Protein AF-A0A6A5H6X3-F1 (afdb_monomer_lite)

InterPro domains:
  IPR032675 Leucine-rich repeat domain superfamily [G3DSA:3.80.10.10] (28-216)
  IPR051341 Zyg-11-related ubiquitin ligase adapter protein [PTHR12904] (1-85)
  IPR055142 Protein zer-1 homolog-like, C-terminal domain [PF22964] (1-86)
  IPR056845 Zer-1-like, leucine-rich repeats region [PF25013] (107-228)

Sequence (324 aa):
MACHVEGDQKVQVGSYGAIEMILDQINRKHTANICDDVMEVGWSFLWNITDETPVNCELFLNANGLDLFQKCYEAFKSERELVRNINNSTCAQLDEEEQNTHVILSKILSPLQKLEVLDLSYWSKTDDMRCLQPLSNTLTCLILYDVPDLYHAISNICHMTEIRILDKSQSNRDTGMYPHPVTTLNKMVVSLPHMTHLDISSTNLATQPSSQDNPARYRESVRTDICEIWEGHNFADFVDPEIQQKLLKEEELLEEAGEYESDLDSDDEETKEKMSQALQIRKKEKLLTLEHTVNKRIARLEHGLGEMGVDIDTKKMKNLQGQP

Structure (mmCIF, N/CA/C/O backbone):
data_AF-A0A6A5H6X3-F1
#
_entry.id   AF-A0A6A5H6X3-F1
#
loop_
_atom_site.group_PDB
_atom_site.id
_atom_site.type_symbol
_atom_site.label_atom_id
_atom_site.label_alt_id
_atom_site.label_comp_id
_atom_site.label_asym_id
_atom_site.label_entity_id
_atom_site.label_seq_id
_atom_site.pdbx_PDB_ins_code
_atom_site.Cartn_x
_atom_site.Cartn_y
_atom_site.Cartn_z
_atom_site.occupancy
_atom_site.B_iso_or_equiv
_atom_site.auth_seq_id
_atom_site.auth_comp_id
_atom_site.auth_asym_id
_atom_site.auth_atom_id
_atom_site.pdbx_PDB_model_num
ATOM 1 N N . MET A 1 1 ? -12.582 11.956 36.182 1.00 29.70 1 MET A N 1
ATOM 2 C CA . MET A 1 1 ? -12.186 11.109 37.331 1.00 29.70 1 MET A CA 1
ATOM 3 C C . MET A 1 1 ? -12.050 9.690 36.788 1.00 29.70 1 MET A C 1
ATOM 5 O O . MET A 1 1 ? -13.061 9.031 36.610 1.00 29.70 1 MET A O 1
ATOM 9 N N . ALA A 1 2 ? -10.853 9.278 36.358 1.00 31.11 2 ALA A N 1
ATOM 10 C CA . ALA A 1 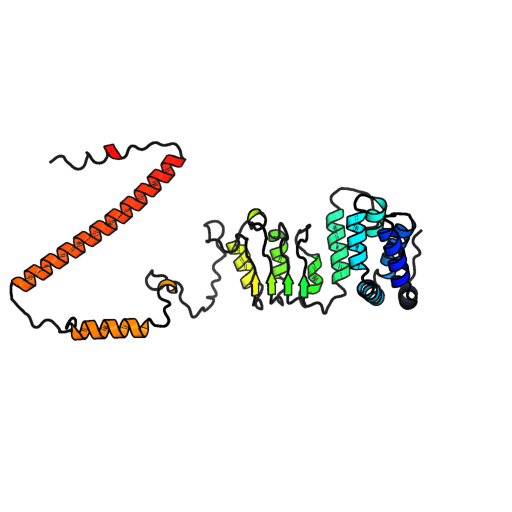2 ? -10.657 7.978 35.709 1.00 31.11 2 ALA A CA 1
ATOM 11 C C . ALA A 1 2 ? -10.497 6.891 36.781 1.00 31.11 2 ALA A C 1
ATOM 13 O O . ALA A 1 2 ? -9.549 6.930 37.565 1.00 31.11 2 ALA A O 1
ATOM 14 N N . CYS A 1 3 ? -11.449 5.960 36.849 1.00 39.81 3 CYS A N 1
ATOM 15 C CA . CYS A 1 3 ? -11.392 4.814 37.753 1.00 39.81 3 CYS A CA 1
ATOM 16 C C . CYS A 1 3 ? -10.262 3.885 37.287 1.00 39.81 3 CYS A C 1
ATOM 18 O O . CYS A 1 3 ? -10.379 3.252 36.243 1.00 39.81 3 CYS A O 1
ATOM 20 N N . HIS A 1 4 ? -9.152 3.831 38.021 1.00 38.25 4 HIS A N 1
ATOM 21 C CA . HIS A 1 4 ? -8.124 2.813 37.811 1.00 38.25 4 HIS A CA 1
ATOM 22 C C . HIS A 1 4 ? -8.688 1.472 38.286 1.00 38.25 4 HIS A C 1
ATOM 24 O O . HIS A 1 4 ? -9.016 1.325 39.462 1.00 38.25 4 HIS A O 1
ATOM 30 N N . VAL A 1 5 ? -8.845 0.523 37.369 1.00 48.66 5 VAL A N 1
ATOM 31 C CA . VAL A 1 5 ? -9.315 -0.833 37.662 1.00 48.66 5 VAL A CA 1
ATOM 32 C C . VAL A 1 5 ? -8.179 -1.776 37.259 1.00 48.66 5 VAL A C 1
ATOM 34 O O . VAL A 1 5 ? -7.764 -1.755 36.105 1.00 48.66 5 VAL A O 1
ATOM 37 N N . GLU A 1 6 ? -7.606 -2.527 38.204 1.00 52.81 6 GLU A N 1
ATOM 38 C CA . GLU A 1 6 ? -6.474 -3.439 37.949 1.00 52.81 6 GLU A CA 1
ATOM 39 C C . GLU A 1 6 ? -6.913 -4.726 37.212 1.00 52.81 6 GLU A C 1
ATOM 41 O O . GLU A 1 6 ? -8.084 -5.113 37.243 1.00 52.81 6 GLU A O 1
ATOM 46 N N . GLY A 1 7 ? -5.962 -5.378 36.528 1.00 56.22 7 GLY A N 1
ATOM 47 C CA . GLY A 1 7 ? -6.155 -6.324 35.411 1.00 56.22 7 GLY A CA 1
ATOM 48 C C . GLY A 1 7 ? -7.299 -7.346 35.510 1.00 56.22 7 GLY A C 1
ATOM 49 O O . GLY A 1 7 ? -8.124 -7.412 34.599 1.00 56.22 7 GLY A O 1
ATOM 50 N N . ASP A 1 8 ? -7.418 -8.103 36.604 1.00 57.91 8 ASP A N 1
ATOM 51 C CA . ASP A 1 8 ? -8.450 -9.154 36.729 1.00 57.91 8 ASP A CA 1
ATOM 52 C C . ASP A 1 8 ? -9.881 -8.588 36.754 1.00 57.91 8 ASP A C 1
ATOM 54 O O . ASP A 1 8 ? -10.833 -9.216 36.278 1.00 57.91 8 ASP A O 1
ATOM 58 N N . GLN A 1 9 ? -10.044 -7.366 37.265 1.00 59.00 9 GLN A N 1
ATOM 59 C CA . GLN A 1 9 ? -11.334 -6.686 37.311 1.00 59.00 9 GLN A CA 1
ATOM 60 C C . GLN A 1 9 ? -11.730 -6.131 35.934 1.00 59.00 9 GLN A C 1
ATOM 62 O O . GLN A 1 9 ? -12.917 -6.135 35.608 1.00 59.00 9 GLN A O 1
ATOM 67 N N . LYS A 1 10 ? -10.771 -5.726 35.082 1.00 63.34 10 LYS A N 1
ATOM 68 C CA . LYS A 1 10 ? -11.057 -5.282 33.701 1.00 63.34 10 LYS A CA 1
ATOM 69 C C . LYS A 1 10 ? -11.647 -6.412 32.856 1.00 63.34 10 LYS A C 1
ATOM 71 O O . LYS A 1 10 ? -12.632 -6.198 32.148 1.00 63.34 10 LYS A O 1
ATOM 76 N N . VAL A 1 11 ? -11.087 -7.620 32.963 1.00 61.72 11 VAL A N 1
ATOM 77 C CA . VAL A 1 11 ? -11.577 -8.807 32.237 1.00 61.72 11 VAL A CA 1
ATOM 78 C C . VAL A 1 11 ? -12.983 -9.191 32.704 1.00 61.72 11 VAL A C 1
ATOM 80 O O . VAL A 1 11 ? -13.862 -9.450 31.883 1.00 61.72 11 VAL A O 1
ATOM 83 N N . GLN A 1 12 ? -13.233 -9.168 34.019 1.00 60.50 12 GLN A N 1
ATOM 84 C CA . GLN A 1 12 ? -14.568 -9.424 34.564 1.00 60.50 12 GLN A CA 1
ATOM 85 C C . GLN A 1 12 ? -15.597 -8.413 34.054 1.00 60.50 12 GLN A C 1
ATOM 87 O O . GLN A 1 12 ? -16.666 -8.816 33.604 1.00 60.50 12 GLN A O 1
ATOM 92 N N . VAL A 1 13 ? -15.275 -7.117 34.066 1.00 59.53 13 VAL A N 1
ATOM 93 C CA . VAL A 1 13 ? -16.172 -6.059 33.573 1.00 59.53 13 VAL A CA 1
ATOM 94 C C . VAL A 1 13 ? -16.529 -6.259 32.096 1.00 59.53 13 VAL A C 1
ATOM 96 O O . VAL A 1 13 ? -17.701 -6.131 31.743 1.00 59.53 13 VAL A O 1
ATOM 99 N N . GLY A 1 14 ? -15.569 -6.650 31.252 1.00 59.78 14 GLY A N 1
ATOM 100 C CA . GLY A 1 14 ? -15.836 -7.016 29.857 1.00 59.78 14 GLY A CA 1
ATOM 101 C C . GLY A 1 14 ? -16.778 -8.218 29.730 1.00 59.78 14 GLY A C 1
ATOM 102 O O . GLY A 1 14 ? -17.760 -8.157 28.997 1.00 59.78 14 GLY A O 1
ATOM 103 N N . SER A 1 15 ? -16.560 -9.270 30.529 1.00 61.81 15 SER A N 1
ATOM 104 C CA . SER A 1 15 ? -17.394 -10.485 30.516 1.00 61.81 15 SER A CA 1
ATOM 105 C C . SER A 1 15 ? -18.850 -10.274 30.963 1.00 61.81 15 SER A C 1
ATOM 107 O O . SER A 1 15 ? -19.711 -11.095 30.654 1.00 61.81 15 SER A O 1
ATOM 109 N N . TYR A 1 16 ? -19.147 -9.170 31.660 1.00 69.19 16 TYR A N 1
ATOM 110 C CA . TYR A 1 16 ? -20.509 -8.788 32.055 1.00 69.19 16 TYR A CA 1
ATOM 111 C C . TYR A 1 16 ? -21.276 -8.019 30.963 1.00 69.19 16 TYR A C 1
ATOM 113 O O . TYR A 1 16 ? -22.374 -7.529 31.228 1.00 69.19 16 TYR A O 1
ATOM 121 N N . GLY A 1 17 ? -20.729 -7.901 29.748 1.00 68.62 17 GLY A N 1
ATOM 122 C CA . GLY A 1 17 ? -21.388 -7.214 28.632 1.00 68.62 17 GLY A CA 1
ATOM 123 C C . GLY A 1 17 ? -21.323 -5.684 28.722 1.00 68.62 17 GLY A C 1
ATOM 124 O O . GLY A 1 17 ? -22.148 -4.974 28.142 1.00 68.62 17 GLY A O 1
ATOM 125 N N . ALA A 1 18 ? -20.390 -5.149 29.520 1.00 67.94 18 ALA A N 1
ATOM 126 C CA . ALA A 1 18 ? -20.270 -3.710 29.737 1.00 67.94 18 ALA A CA 1
ATOM 127 C C . ALA A 1 18 ? -19.779 -2.970 28.482 1.00 67.94 18 ALA A C 1
ATOM 129 O O . ALA A 1 18 ? -20.160 -1.821 28.272 1.00 67.94 18 ALA A O 1
ATOM 130 N N . ILE A 1 19 ? -18.964 -3.616 27.642 1.00 75.88 19 ILE A N 1
ATOM 131 C CA . ILE A 1 19 ? -18.424 -3.029 26.407 1.00 75.88 19 ILE A CA 1
ATOM 132 C C . ILE A 1 19 ? -19.565 -2.760 25.425 1.00 75.88 19 ILE A C 1
ATOM 134 O O . ILE A 1 19 ? -19.747 -1.633 24.969 1.00 75.88 19 ILE A O 1
ATOM 138 N N . GLU A 1 20 ? -20.384 -3.774 25.173 1.00 79.12 20 GLU A N 1
ATOM 139 C CA . GLU A 1 20 ? -21.534 -3.730 24.279 1.00 79.12 20 GLU A CA 1
ATOM 140 C C . GLU A 1 20 ? -22.573 -2.718 24.768 1.00 79.12 20 GLU A C 1
ATOM 142 O O . GLU A 1 20 ? -23.115 -1.947 23.978 1.00 79.12 20 GLU A O 1
ATOM 147 N N . MET A 1 21 ? -22.817 -2.666 26.082 1.00 69.38 21 MET A N 1
ATOM 148 C CA . MET A 1 21 ? -23.768 -1.722 26.670 1.00 69.38 21 MET A CA 1
ATOM 149 C C . MET A 1 21 ? -23.308 -0.265 26.526 1.00 69.38 21 MET A C 1
ATOM 151 O O . MET A 1 21 ? -24.127 0.608 26.236 1.00 69.38 21 MET A O 1
ATOM 155 N N . ILE A 1 22 ? -22.014 0.015 26.712 1.00 72.31 22 ILE A N 1
ATOM 156 C CA . ILE A 1 22 ? -21.466 1.370 26.553 1.00 72.31 22 ILE A CA 1
ATOM 157 C C . ILE A 1 22 ? -21.423 1.771 25.075 1.00 72.31 22 ILE A C 1
ATOM 159 O O . ILE A 1 22 ? -21.816 2.890 24.747 1.00 72.31 22 ILE A O 1
ATOM 163 N N . LEU A 1 23 ? -21.044 0.856 24.178 1.00 81.69 23 LEU A N 1
ATOM 164 C CA . LEU A 1 23 ? -21.116 1.078 22.733 1.00 81.69 23 LEU A CA 1
ATOM 165 C C . LEU A 1 23 ? -22.548 1.376 22.271 1.00 81.69 23 LEU A C 1
ATOM 167 O O . LEU A 1 23 ? -22.756 2.312 21.503 1.00 81.69 23 LEU A O 1
ATOM 171 N N . ASP A 1 24 ? -23.553 0.664 22.785 1.00 77.94 24 ASP A N 1
ATOM 172 C CA . ASP A 1 24 ? -24.957 0.937 22.463 1.00 77.94 24 ASP A CA 1
ATOM 173 C C . ASP A 1 24 ? -25.400 2.333 22.939 1.00 77.94 24 ASP A C 1
ATOM 175 O O . ASP A 1 24 ? -26.069 3.061 22.204 1.00 77.94 24 ASP A O 1
ATOM 179 N N . GLN A 1 25 ? -24.978 2.771 24.131 1.00 66.31 25 GLN A N 1
ATOM 180 C CA . GLN A 1 25 ? -25.264 4.133 24.603 1.00 66.31 25 GLN A CA 1
ATOM 181 C C . GLN A 1 25 ? -24.598 5.202 23.731 1.00 66.31 25 GLN A C 1
ATOM 183 O O . GLN A 1 25 ? -25.250 6.183 23.364 1.00 66.31 25 GLN A O 1
ATOM 188 N N . ILE A 1 26 ? -23.335 5.002 23.351 1.00 79.25 26 ILE A N 1
ATOM 189 C CA . ILE A 1 26 ? -22.617 5.904 22.443 1.00 79.25 26 ILE A CA 1
ATOM 190 C C . ILE A 1 26 ? -23.308 5.944 21.077 1.00 79.25 26 ILE A C 1
ATOM 192 O O . ILE A 1 26 ? -23.518 7.023 20.529 1.00 79.25 26 ILE A O 1
ATOM 196 N N . ASN A 1 27 ? -23.746 4.799 20.552 1.00 84.62 27 ASN A N 1
ATOM 197 C CA . ASN A 1 27 ? -24.441 4.725 19.271 1.00 84.62 27 ASN A CA 1
ATOM 198 C C . ASN A 1 27 ? -25.789 5.456 19.292 1.00 84.62 27 ASN A C 1
ATOM 200 O O . ASN A 1 27 ? -26.129 6.174 18.349 1.00 84.62 27 ASN A O 1
ATOM 204 N N . ARG A 1 28 ? -26.550 5.346 20.389 1.00 77.81 28 ARG A N 1
ATOM 205 C CA . ARG A 1 28 ? -27.792 6.117 20.575 1.00 77.81 28 ARG A CA 1
ATOM 206 C C . ARG A 1 28 ? -27.524 7.619 20.582 1.00 77.81 28 ARG A C 1
ATOM 208 O O . ARG A 1 28 ? -28.280 8.373 19.973 1.00 77.81 28 ARG A O 1
ATOM 215 N N . LYS A 1 29 ? -26.449 8.052 21.243 1.00 75.75 29 LYS A N 1
ATOM 216 C CA . LYS A 1 29 ? -26.036 9.461 21.312 1.00 75.75 29 LYS A CA 1
ATOM 217 C C . LYS A 1 29 ? -25.559 9.988 19.959 1.00 75.75 29 LYS A C 1
ATOM 219 O O . LYS A 1 29 ? -26.016 11.045 19.534 1.00 75.75 29 LYS A O 1
ATOM 224 N N . HIS A 1 30 ? -24.764 9.203 19.236 1.00 84.25 30 HIS A N 1
ATOM 225 C CA . HIS A 1 30 ? -24.357 9.491 17.862 1.00 84.25 30 HIS A CA 1
ATOM 226 C C . HIS A 1 30 ? -25.564 9.617 16.923 1.00 84.25 30 HIS A C 1
ATOM 228 O O . HIS A 1 30 ? -25.694 10.605 16.209 1.00 84.25 30 HIS A O 1
ATOM 234 N N . THR A 1 31 ? -26.510 8.675 16.986 1.00 86.06 31 THR A N 1
ATOM 235 C CA . THR A 1 31 ? -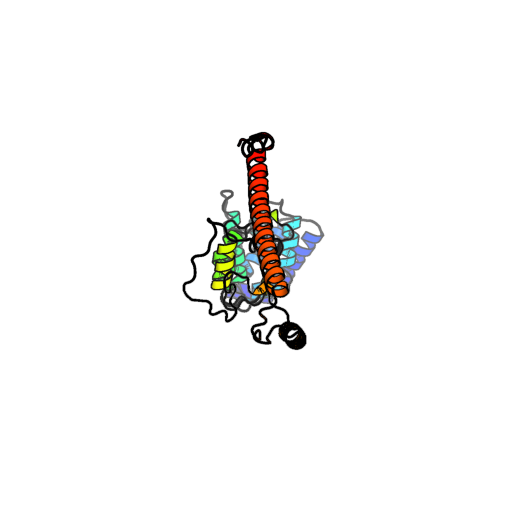27.741 8.707 16.171 1.00 86.06 31 THR A CA 1
ATOM 236 C C . THR A 1 31 ? -28.619 9.920 16.497 1.00 86.06 31 THR A C 1
ATOM 238 O O . THR A 1 31 ? -29.289 10.460 15.620 1.00 86.06 31 THR A O 1
ATOM 241 N N . ALA A 1 32 ? -28.605 10.377 17.752 1.00 82.62 32 ALA A N 1
ATOM 242 C CA . ALA A 1 32 ? -29.281 11.600 18.177 1.00 82.62 32 ALA A CA 1
ATOM 243 C C . ALA A 1 32 ? -28.498 12.885 17.840 1.00 82.62 32 ALA A C 1
ATOM 245 O O . ALA A 1 32 ? -29.000 13.977 18.103 1.00 82.62 32 ALA A O 1
ATOM 246 N N . ASN A 1 33 ? -27.295 12.765 17.268 1.00 80.88 33 ASN A N 1
ATOM 247 C CA . ASN A 1 33 ? -26.352 13.851 17.017 1.00 80.88 33 ASN A CA 1
ATOM 248 C C . ASN A 1 33 ? -26.023 14.672 18.283 1.00 80.88 33 ASN A C 1
ATOM 250 O O . ASN A 1 33 ? -25.941 15.899 18.239 1.00 80.88 33 ASN A O 1
ATOM 254 N N . ILE A 1 34 ? -25.895 13.986 19.425 1.00 73.38 34 ILE A N 1
ATOM 255 C CA . ILE A 1 34 ? -25.579 14.577 20.730 1.00 73.38 34 ILE A CA 1
ATOM 256 C C . ILE A 1 34 ? -24.171 14.146 21.134 1.00 73.38 34 ILE A C 1
ATOM 258 O O . ILE A 1 34 ? -23.921 12.955 21.327 1.00 73.38 34 ILE A O 1
ATOM 262 N N . CYS A 1 35 ? -23.293 15.129 21.321 1.00 73.94 35 CYS A N 1
ATOM 263 C CA . CYS A 1 35 ? -21.979 14.964 21.924 1.00 73.94 35 CYS A CA 1
ATOM 264 C C . CYS A 1 35 ? -22.013 15.628 23.308 1.00 73.94 35 CYS A C 1
ATOM 266 O O . CYS A 1 35 ? -22.088 16.847 23.427 1.00 73.94 35 CYS A O 1
ATOM 268 N N . ASP A 1 36 ? -22.107 14.812 24.357 1.00 66.75 36 ASP A N 1
ATOM 269 C CA . ASP A 1 36 ? -22.194 15.252 25.751 1.00 66.75 36 ASP A CA 1
ATOM 270 C C . ASP A 1 36 ? -21.230 14.446 26.636 1.00 66.75 36 ASP A C 1
ATOM 272 O O . ASP A 1 36 ? -20.615 13.474 26.186 1.00 66.75 36 ASP A O 1
ATOM 276 N N . ASP A 1 37 ? -21.126 14.821 27.914 1.00 56.19 37 ASP A N 1
ATOM 277 C CA . ASP A 1 37 ? -20.238 14.183 28.897 1.00 56.19 37 ASP A CA 1
ATOM 278 C C . ASP A 1 37 ? -20.394 12.650 28.950 1.00 56.19 37 ASP A C 1
ATOM 280 O O . ASP A 1 37 ? -19.462 11.934 29.308 1.00 56.19 37 ASP A O 1
ATOM 284 N N . VAL A 1 38 ? -21.566 12.112 28.587 1.00 60.25 38 VAL A N 1
ATOM 285 C CA . VAL A 1 38 ? -21.820 10.663 28.572 1.00 60.25 38 VAL A CA 1
ATOM 286 C C . VAL A 1 38 ? -21.017 9.978 27.471 1.00 60.25 38 VAL A C 1
ATOM 288 O O . VAL A 1 38 ? -20.500 8.882 27.688 1.00 60.25 38 VAL A O 1
ATOM 291 N N . MET A 1 39 ? -20.886 10.610 26.304 1.00 68.12 39 MET A N 1
ATOM 292 C CA . MET A 1 39 ? -20.083 10.078 25.205 1.00 68.12 39 MET A CA 1
ATOM 293 C C . MET A 1 39 ? -18.588 10.135 25.540 1.00 68.12 39 MET A C 1
ATOM 295 O O . MET A 1 39 ? -17.871 9.160 25.320 1.00 68.12 39 MET A O 1
ATOM 299 N N . GLU A 1 40 ? -18.135 11.232 26.148 1.00 63.62 40 GLU A N 1
ATOM 300 C CA . GLU A 1 40 ? -16.766 11.393 26.646 1.00 63.62 40 GLU A CA 1
ATOM 301 C C . GLU A 1 40 ? -16.401 10.335 27.700 1.00 63.62 40 GLU A C 1
ATOM 303 O O . GLU A 1 40 ? -15.389 9.637 27.577 1.00 63.62 40 GLU A O 1
ATOM 308 N N . VAL A 1 41 ? -17.250 10.173 28.720 1.00 58.06 41 VAL A N 1
ATOM 309 C CA . VAL A 1 41 ? -17.056 9.173 29.777 1.00 58.06 41 VAL A CA 1
ATOM 310 C C . VAL A 1 41 ? -17.126 7.759 29.203 1.00 58.06 41 VAL A C 1
ATOM 312 O O . VAL A 1 41 ? -16.349 6.900 29.617 1.00 58.06 41 VAL A O 1
ATOM 315 N N . GLY A 1 42 ? -18.004 7.518 28.227 1.00 67.31 42 GLY A N 1
ATOM 316 C CA . GLY A 1 42 ? -18.131 6.235 27.540 1.00 67.31 42 GLY A CA 1
ATOM 317 C C . GLY A 1 42 ? -16.861 5.843 26.788 1.00 67.31 42 GLY A C 1
ATOM 318 O O . GLY A 1 42 ? -16.348 4.744 26.993 1.00 67.31 42 GLY A O 1
ATOM 319 N N . TRP A 1 43 ? -16.301 6.747 25.981 1.00 78.31 43 TRP A N 1
ATOM 320 C CA . TRP A 1 43 ? -15.049 6.481 25.267 1.00 78.31 43 TRP A CA 1
ATOM 321 C C . TRP A 1 43 ? -13.855 6.336 26.209 1.00 78.31 43 TRP A C 1
ATOM 323 O O . TRP A 1 43 ? -13.054 5.420 26.038 1.00 78.31 43 TRP A O 1
ATOM 333 N N . SER A 1 44 ? -13.769 7.165 27.254 1.00 66.06 44 SER A N 1
ATOM 334 C CA . SER A 1 44 ? -12.716 7.040 28.269 1.00 66.06 44 SER A CA 1
ATOM 335 C C . SER A 1 44 ? -12.802 5.712 29.035 1.00 66.06 44 SER A C 1
ATOM 337 O O . SER A 1 44 ? -11.776 5.095 29.332 1.00 66.06 44 SER A O 1
ATOM 339 N N . PHE A 1 45 ? -14.018 5.240 29.323 1.00 67.31 45 PHE A N 1
ATOM 340 C CA . PHE A 1 45 ? -14.253 3.940 29.945 1.00 67.31 45 PHE A CA 1
ATOM 341 C C . PHE A 1 45 ? -13.840 2.794 29.022 1.00 67.31 45 PHE A C 1
ATOM 343 O O . PHE A 1 45 ? -13.085 1.925 29.455 1.00 67.31 45 PHE A O 1
ATOM 350 N N . LEU A 1 46 ? -14.279 2.820 27.757 1.00 75.81 46 LEU A N 1
ATOM 351 C CA . LEU A 1 46 ? -13.926 1.812 26.756 1.00 75.81 46 LEU A CA 1
ATOM 352 C C . LEU A 1 46 ? -12.414 1.731 26.556 1.00 75.81 46 LEU A C 1
ATOM 354 O O . LEU A 1 46 ? -11.867 0.631 26.559 1.00 75.81 46 LEU A O 1
ATOM 358 N N . TRP A 1 47 ? -11.731 2.873 26.466 1.00 76.31 47 TRP A N 1
ATOM 359 C CA . TRP A 1 47 ? -10.274 2.919 26.375 1.00 76.31 47 TRP A CA 1
ATOM 360 C C . TRP A 1 47 ? -9.619 2.258 27.589 1.00 76.31 47 TRP A C 1
ATOM 362 O O . TRP A 1 47 ? -8.798 1.368 27.433 1.00 76.31 47 TRP A O 1
ATOM 372 N N . ASN A 1 48 ? -10.041 2.602 28.807 1.00 70.44 48 ASN A N 1
ATOM 373 C CA . ASN A 1 48 ? -9.453 2.048 30.029 1.00 70.44 48 ASN A CA 1
ATOM 374 C C . ASN A 1 48 ? -9.616 0.522 30.128 1.00 70.44 48 ASN A C 1
ATOM 376 O O . ASN A 1 48 ? -8.671 -0.178 30.493 1.00 70.44 48 ASN A O 1
ATOM 380 N N . ILE A 1 49 ? -10.794 -0.009 29.786 1.00 72.00 49 ILE A N 1
ATOM 381 C CA . ILE A 1 49 ? -11.041 -1.455 29.868 1.00 72.00 49 ILE A CA 1
ATOM 382 C C . ILE A 1 49 ? -10.461 -2.240 28.688 1.00 72.00 49 ILE A C 1
ATOM 384 O O . ILE A 1 49 ? -10.297 -3.449 28.820 1.00 72.00 49 ILE A O 1
ATOM 388 N N . THR A 1 50 ? -10.161 -1.595 27.559 1.00 76.12 50 THR A N 1
ATOM 389 C CA . THR A 1 50 ? -9.485 -2.231 26.413 1.00 76.12 50 THR A CA 1
ATOM 390 C C . THR A 1 50 ? -7.962 -2.094 26.490 1.00 76.12 50 THR A C 1
ATOM 392 O O . THR A 1 50 ? -7.249 -2.976 26.017 1.00 76.12 50 THR A O 1
ATOM 395 N N . ASP A 1 51 ? -7.440 -1.065 27.163 1.00 75.19 51 ASP A N 1
ATOM 396 C CA . ASP A 1 51 ? -6.003 -0.875 27.365 1.00 75.19 51 ASP A CA 1
ATOM 397 C C . ASP A 1 51 ? -5.406 -2.060 28.144 1.00 75.19 51 ASP A C 1
ATOM 399 O O . ASP A 1 51 ? -5.873 -2.440 29.228 1.00 75.19 51 ASP A O 1
ATOM 403 N N . GLU A 1 52 ? -4.394 -2.675 27.530 1.00 71.75 52 GLU A N 1
ATOM 404 C CA . GLU A 1 52 ? -3.666 -3.853 28.021 1.00 71.75 52 GLU A CA 1
ATOM 405 C C . GLU A 1 52 ? -4.537 -5.104 28.273 1.00 71.75 52 GLU A C 1
ATOM 407 O O . GLU A 1 52 ? -4.109 -6.031 28.960 1.00 71.75 52 GLU A O 1
ATOM 412 N N . THR A 1 53 ? -5.747 -5.179 27.694 1.00 74.44 53 THR A N 1
ATOM 413 C CA . THR A 1 53 ? -6.685 -6.297 27.916 1.00 74.44 53 THR A CA 1
ATOM 414 C C . THR A 1 53 ? -7.169 -6.917 26.592 1.00 74.44 53 THR A C 1
ATOM 416 O O . THR A 1 53 ? -8.237 -6.552 26.095 1.00 74.44 53 THR A O 1
ATOM 419 N N . PRO A 1 54 ? -6.442 -7.903 26.015 1.00 75.38 54 PRO A N 1
ATOM 420 C CA . PRO A 1 54 ? -6.734 -8.451 24.681 1.00 75.38 54 PRO A CA 1
ATOM 421 C C . PRO A 1 54 ? -8.156 -9.004 24.502 1.00 75.38 54 PRO A C 1
ATOM 423 O O . PRO A 1 54 ? -8.767 -8.796 23.459 1.00 75.38 54 PRO A O 1
ATOM 426 N N . VAL A 1 55 ? -8.707 -9.654 25.533 1.00 75.81 55 VAL A N 1
ATOM 427 C CA . VAL A 1 55 ? -10.076 -10.207 25.516 1.00 75.81 55 VAL A CA 1
ATOM 428 C C . VAL A 1 55 ? -11.121 -9.098 25.350 1.00 75.81 55 VAL A C 1
ATOM 430 O O . VAL A 1 55 ? -12.089 -9.251 24.612 1.00 75.81 55 VAL A O 1
ATOM 433 N N . ASN A 1 56 ? -10.906 -7.950 25.992 1.00 79.62 56 ASN A N 1
ATOM 434 C CA . ASN A 1 56 ? -11.812 -6.810 25.890 1.00 79.62 56 ASN A CA 1
ATOM 435 C C . ASN A 1 56 ? -11.664 -6.093 24.544 1.00 79.62 56 ASN A C 1
ATOM 437 O O . ASN A 1 56 ? -12.660 -5.622 24.001 1.00 79.62 56 ASN A O 1
ATOM 441 N N . CYS A 1 57 ? -10.455 -6.049 23.975 1.00 80.81 57 CYS A N 1
ATOM 442 C CA . CYS A 1 57 ? -10.259 -5.573 22.604 1.00 80.81 57 CYS A CA 1
ATOM 443 C C . CYS A 1 57 ? -11.043 -6.428 21.601 1.00 80.81 57 CYS A C 1
ATOM 445 O O . CYS A 1 57 ? -11.697 -5.882 20.717 1.00 80.81 57 CYS A O 1
ATOM 447 N N . GLU A 1 58 ? -11.027 -7.755 21.754 1.00 78.31 58 GLU A N 1
ATOM 448 C CA . GLU A 1 58 ? -11.793 -8.662 20.893 1.00 78.31 58 GLU A CA 1
ATOM 449 C C . GLU A 1 58 ? -13.306 -8.426 21.021 1.00 78.31 58 GLU A C 1
ATOM 451 O O . GLU A 1 58 ? -13.992 -8.291 20.009 1.00 78.31 58 GLU A O 1
ATOM 456 N N . LEU A 1 59 ? -13.827 -8.285 22.246 1.00 80.81 59 LEU A N 1
ATOM 457 C CA . LEU A 1 59 ? -15.238 -7.946 22.481 1.00 80.81 59 LEU A CA 1
ATOM 458 C C . LEU A 1 59 ? -15.623 -6.595 21.860 1.00 80.81 59 LEU A C 1
ATOM 460 O O . LEU A 1 59 ? -16.666 -6.484 21.220 1.00 80.81 59 LEU A O 1
ATOM 464 N N . PHE A 1 60 ? -14.763 -5.583 21.987 1.00 85.88 60 PHE A N 1
ATOM 465 C CA . PHE A 1 60 ? -14.973 -4.267 21.381 1.00 85.88 60 PHE A CA 1
ATOM 466 C C . PHE A 1 60 ? -15.052 -4.338 19.852 1.00 85.88 60 PHE A C 1
ATOM 468 O O . PHE A 1 60 ? -15.939 -3.731 19.249 1.00 85.88 60 PHE A O 1
ATOM 475 N N . LEU A 1 61 ? -14.154 -5.097 19.220 1.00 81.12 61 LEU A N 1
ATOM 476 C CA . LEU A 1 61 ? -14.146 -5.276 17.768 1.00 81.12 61 LEU A CA 1
ATOM 477 C C . LEU A 1 61 ? -15.368 -6.072 17.293 1.00 81.12 61 LEU A C 1
ATOM 479 O O . LEU A 1 61 ? -16.039 -5.644 16.355 1.00 81.12 61 LEU A O 1
ATOM 483 N N . ASN A 1 62 ? -15.711 -7.164 17.982 1.00 82.25 62 ASN A N 1
ATOM 484 C CA . ASN A 1 62 ? -16.893 -7.978 17.679 1.00 82.25 62 ASN A CA 1
ATOM 485 C C . ASN A 1 62 ? -18.206 -7.193 17.828 1.00 82.25 62 ASN A C 1
ATOM 487 O O . ASN A 1 62 ? -19.186 -7.479 17.143 1.00 82.25 62 ASN A O 1
ATOM 491 N N . ALA A 1 63 ? -18.223 -6.185 18.700 1.00 82.81 63 ALA A N 1
ATOM 492 C CA . ALA A 1 63 ? -19.353 -5.288 18.905 1.00 82.81 63 ALA A CA 1
ATOM 493 C C . ALA A 1 63 ? -19.390 -4.097 17.925 1.00 82.81 63 ALA A C 1
ATOM 495 O O . ALA A 1 63 ? -20.137 -3.145 18.152 1.00 82.81 63 ALA A O 1
ATOM 496 N N . ASN A 1 64 ? -18.600 -4.124 16.844 1.00 83.75 64 ASN A N 1
ATOM 497 C CA . ASN A 1 64 ? -18.460 -3.035 15.869 1.00 83.75 64 ASN A CA 1
ATOM 498 C C . ASN A 1 64 ? -18.010 -1.703 16.494 1.00 83.75 64 ASN A C 1
ATOM 500 O O . ASN A 1 64 ? -18.325 -0.624 15.984 1.00 83.75 64 ASN A O 1
ATOM 504 N N . GLY A 1 65 ? -17.254 -1.758 17.593 1.00 84.12 65 GLY A N 1
ATOM 505 C CA . GLY A 1 65 ? -16.806 -0.565 18.304 1.00 84.12 65 GLY A CA 1
ATOM 506 C C . GLY A 1 65 ? -15.947 0.361 17.444 1.00 84.12 65 GLY A C 1
ATOM 507 O O . GLY A 1 65 ? -16.046 1.578 17.577 1.00 84.12 65 GLY A O 1
ATOM 508 N N . LEU A 1 66 ? -15.164 -0.200 16.515 1.00 79.44 66 LEU A N 1
ATOM 509 C CA . LEU A 1 66 ? -14.306 0.567 15.607 1.00 79.44 66 LEU A CA 1
ATOM 510 C C . LEU A 1 66 ? -15.099 1.314 14.519 1.00 79.44 66 LEU A C 1
ATOM 512 O O . LEU A 1 66 ? -14.801 2.467 14.223 1.00 79.44 66 LEU A O 1
ATOM 516 N N . ASP A 1 67 ? -16.143 0.693 13.967 1.00 78.62 67 ASP A N 1
ATOM 517 C CA . ASP A 1 67 ? -17.042 1.333 12.994 1.00 78.62 67 ASP A CA 1
ATOM 518 C C . ASP A 1 67 ? -17.840 2.470 13.653 1.00 78.62 67 ASP A C 1
ATOM 520 O O . ASP A 1 67 ? -17.938 3.575 13.116 1.00 78.62 67 ASP A O 1
ATOM 524 N N . LEU A 1 68 ? -18.340 2.242 14.873 1.00 82.06 68 LEU A N 1
ATOM 525 C CA . LEU A 1 68 ? -18.996 3.292 15.649 1.00 82.06 68 LEU A CA 1
ATOM 526 C C . LEU A 1 68 ? -18.032 4.432 15.999 1.00 82.06 68 LEU A C 1
ATOM 528 O O . LEU A 1 68 ? -18.407 5.602 15.942 1.00 82.06 68 LEU A O 1
ATOM 532 N N . PHE A 1 69 ? -16.792 4.096 16.347 1.00 81.44 69 PHE A N 1
ATOM 533 C CA . PHE A 1 69 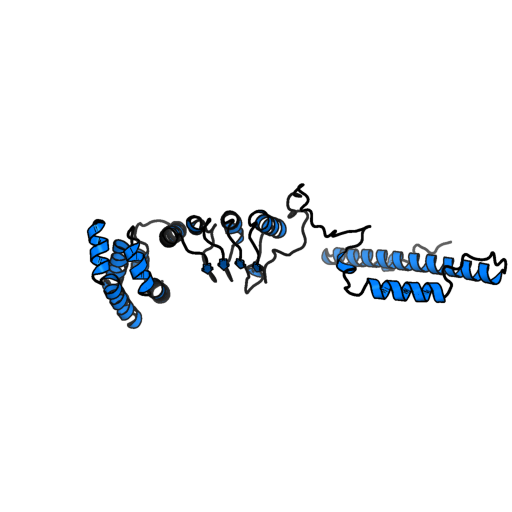? -15.748 5.072 16.622 1.00 81.44 69 PHE A CA 1
ATOM 534 C C . PHE A 1 69 ? -15.491 5.978 15.417 1.00 81.44 69 PHE A C 1
ATOM 536 O O . PHE A 1 69 ? -15.507 7.200 15.564 1.00 81.44 69 PHE A O 1
ATOM 543 N N . GLN A 1 70 ? -15.322 5.396 14.226 1.00 72.69 70 GLN A N 1
ATOM 544 C CA . GLN A 1 70 ? -15.110 6.156 12.996 1.00 72.69 70 GLN A CA 1
ATOM 545 C C . GLN A 1 70 ? -16.286 7.098 12.707 1.00 72.69 70 GLN A C 1
ATOM 547 O O . GLN A 1 70 ? -16.076 8.284 12.457 1.00 72.69 70 GLN A O 1
ATOM 552 N N . LYS A 1 71 ? -17.525 6.605 12.828 1.00 78.88 71 LYS A N 1
ATOM 553 C CA . LYS A 1 71 ? -18.740 7.415 12.644 1.00 78.88 71 LYS A CA 1
ATOM 554 C C . LYS A 1 71 ? -18.796 8.600 13.610 1.00 78.88 71 LYS A C 1
ATOM 556 O O . LYS A 1 71 ? -19.006 9.735 13.185 1.00 78.88 71 LYS A O 1
ATOM 561 N N . CYS A 1 72 ? -18.532 8.360 14.895 1.00 79.69 72 CYS A N 1
ATOM 562 C CA . CYS A 1 72 ? -18.462 9.415 15.906 1.00 79.69 72 CYS A CA 1
ATOM 563 C C . CYS A 1 72 ? -17.348 10.428 15.615 1.00 79.69 72 CYS A C 1
ATOM 565 O O . CYS A 1 72 ? -17.556 11.630 15.774 1.00 79.69 72 CYS A O 1
ATOM 567 N N . TYR A 1 73 ? -16.180 9.964 15.172 1.00 71.06 73 TYR A N 1
ATOM 568 C CA . TYR A 1 73 ? -15.060 10.834 14.833 1.00 71.06 73 TYR A CA 1
ATOM 569 C C . TYR A 1 73 ? -15.392 11.745 13.644 1.00 71.06 73 TYR A C 1
ATOM 571 O O . TYR A 1 73 ? -15.176 12.951 13.714 1.00 71.06 73 TYR A O 1
ATOM 579 N N . GLU A 1 74 ? -15.980 11.207 12.576 1.00 72.06 74 GLU A N 1
ATOM 580 C CA . GLU A 1 74 ? -16.382 11.990 11.402 1.00 72.06 74 GLU A CA 1
ATOM 581 C C . GLU A 1 74 ? -17.471 13.021 11.732 1.00 72.06 74 GLU A C 1
ATOM 583 O O . GLU A 1 74 ? -17.384 14.169 11.280 1.00 72.06 74 GLU A O 1
ATOM 588 N N . ALA A 1 75 ? -18.456 12.632 12.548 1.00 73.62 75 ALA A N 1
ATOM 589 C CA . ALA A 1 75 ? -19.572 13.484 12.950 1.00 73.62 75 ALA A CA 1
ATOM 590 C C . ALA A 1 75 ? -19.154 14.619 13.902 1.00 73.62 75 ALA A C 1
ATOM 592 O O . ALA A 1 75 ? -19.654 15.738 13.779 1.00 73.62 75 ALA A O 1
ATOM 593 N N . PHE A 1 76 ? -18.217 14.360 14.823 1.00 74.00 76 PHE A N 1
ATOM 594 C CA . PHE A 1 76 ? -17.888 15.272 15.927 1.00 74.00 76 PHE A CA 1
ATOM 595 C C . PHE A 1 76 ? -16.427 15.745 15.950 1.00 74.00 76 PHE A C 1
ATOM 597 O O . PHE A 1 76 ? -15.976 16.289 16.955 1.00 74.00 76 PHE A O 1
ATOM 604 N N . LYS A 1 77 ? -15.678 15.627 14.843 1.00 66.25 77 LYS A N 1
ATOM 605 C CA . LYS A 1 77 ? -14.270 16.080 14.731 1.00 66.25 77 LYS A CA 1
ATOM 606 C C . LYS A 1 77 ? -14.001 17.533 15.150 1.00 66.25 77 LYS A C 1
ATOM 608 O O . LYS A 1 77 ? -12.858 17.891 15.418 1.00 66.25 77 LYS A O 1
ATOM 613 N N . SER A 1 78 ? -15.022 18.393 15.176 1.00 56.94 78 SER A N 1
ATOM 614 C CA . SER A 1 78 ? -14.916 19.785 15.634 1.00 56.94 78 SER A CA 1
ATOM 615 C C . SER A 1 78 ? -14.994 19.953 17.156 1.00 56.94 78 SER A C 1
ATOM 617 O O . SER A 1 78 ? -14.651 21.023 17.663 1.00 56.94 78 SER A O 1
ATOM 619 N N . GLU A 1 79 ? -15.435 18.933 17.896 1.00 60.09 79 GLU A N 1
ATOM 620 C CA . GLU A 1 79 ? -15.536 18.973 19.352 1.00 60.09 79 GLU A CA 1
ATOM 621 C C . GLU A 1 79 ? -14.234 18.520 20.010 1.00 60.09 79 GLU A C 1
ATOM 623 O O . GLU A 1 79 ? -13.919 17.334 20.133 1.00 60.09 79 GLU A O 1
ATOM 628 N N . ARG A 1 80 ? -13.460 19.520 20.446 1.00 52.16 80 ARG A N 1
ATOM 629 C CA . ARG A 1 80 ? -12.121 19.338 21.016 1.00 52.16 80 ARG A CA 1
ATOM 630 C C . ARG A 1 80 ? -12.091 18.381 22.204 1.00 52.16 80 ARG A C 1
ATOM 632 O O . ARG A 1 80 ? -11.083 17.709 22.366 1.00 52.16 80 ARG A O 1
ATOM 639 N N 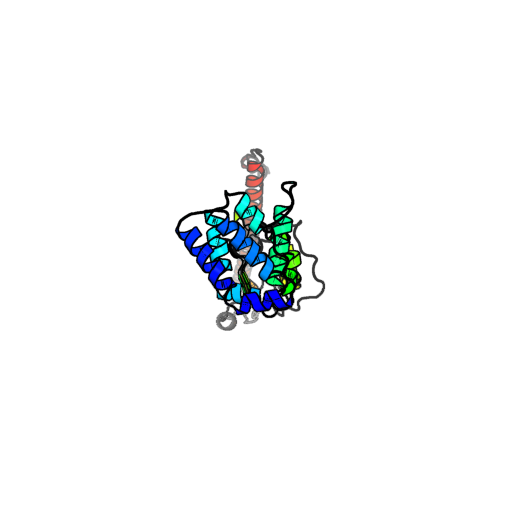. GLU A 1 81 ? -13.137 18.308 23.024 1.00 51.44 81 GLU A N 1
ATOM 640 C CA . GLU A 1 81 ? -13.141 17.463 24.227 1.00 51.44 81 GLU A CA 1
ATOM 641 C C . GLU A 1 81 ? -13.386 15.983 23.913 1.00 51.44 81 GLU A C 1
ATOM 643 O O . GLU A 1 81 ? -12.681 15.138 24.458 1.00 51.44 81 GLU A O 1
ATOM 648 N N . LEU A 1 82 ? -14.253 15.646 22.952 1.00 53.28 82 LEU A N 1
ATOM 649 C CA . LEU A 1 82 ? -14.431 14.262 22.502 1.00 53.28 82 LEU A CA 1
ATOM 650 C C . LEU A 1 82 ? -13.142 13.721 21.872 1.00 53.28 82 LEU A C 1
ATOM 652 O O . LEU A 1 82 ? -12.666 12.653 22.249 1.00 53.28 82 LEU A O 1
ATOM 656 N N . VAL A 1 83 ? -12.530 14.503 20.976 1.00 53.34 83 VAL A N 1
ATOM 657 C CA . VAL A 1 83 ? -11.237 14.177 20.353 1.00 53.34 83 VAL A CA 1
ATOM 658 C C . VAL A 1 83 ? -10.141 14.058 21.414 1.00 53.34 83 VAL A C 1
ATOM 660 O O . VAL A 1 83 ? -9.323 13.144 21.356 1.00 53.34 83 VAL A O 1
ATOM 663 N N . ARG A 1 84 ? -10.135 14.937 22.423 1.00 51.66 84 ARG A N 1
ATOM 664 C CA . ARG A 1 84 ? -9.175 14.881 23.531 1.00 51.66 84 ARG A CA 1
ATOM 665 C C . ARG A 1 84 ? -9.353 13.624 24.374 1.00 51.66 84 ARG A C 1
ATOM 667 O O . ARG A 1 84 ? -8.353 13.020 24.716 1.00 51.66 84 ARG A O 1
ATOM 674 N N . ASN A 1 85 ? -10.577 13.190 24.664 1.00 51.69 85 ASN A N 1
ATOM 675 C CA . ASN A 1 85 ? -10.825 12.011 25.500 1.00 51.69 85 ASN A CA 1
ATOM 676 C C . ASN A 1 85 ? -10.685 10.679 24.769 1.00 51.69 85 ASN A C 1
ATOM 678 O O . ASN A 1 85 ? -10.270 9.697 25.379 1.00 51.69 85 ASN A O 1
ATOM 682 N N . ILE A 1 86 ? -10.938 10.679 23.463 1.00 52.31 86 ILE A N 1
ATOM 683 C CA . ILE A 1 86 ? -10.567 9.602 22.545 1.00 52.31 86 ILE A CA 1
ATOM 684 C C . ILE A 1 86 ? -9.032 9.432 22.471 1.00 52.31 86 ILE A C 1
ATOM 686 O O . ILE A 1 86 ? -8.553 8.312 22.321 1.00 52.31 86 ILE A O 1
ATOM 690 N N . ASN A 1 87 ? -8.264 10.518 22.643 1.00 51.38 87 ASN A N 1
ATOM 691 C CA . ASN A 1 87 ? -6.802 10.547 22.480 1.00 51.38 87 ASN A CA 1
ATOM 692 C C . ASN A 1 87 ? -5.985 10.777 23.785 1.00 51.38 87 ASN A C 1
ATOM 694 O O . ASN A 1 87 ? -4.771 10.927 23.710 1.00 51.38 87 ASN A O 1
ATOM 698 N N . ASN A 1 88 ? -6.623 10.875 24.960 1.00 51.53 88 ASN A N 1
ATOM 699 C CA . ASN A 1 88 ? -6.133 11.538 26.200 1.00 51.53 88 ASN A CA 1
ATOM 700 C C . ASN A 1 88 ? -4.682 11.173 26.615 1.00 51.53 88 ASN A C 1
ATOM 702 O O . ASN A 1 88 ? -4.359 9.996 26.675 1.00 51.53 88 ASN A O 1
ATOM 706 N N . SER A 1 89 ? -3.768 12.043 27.078 1.00 47.25 89 SER A N 1
ATOM 707 C CA . SER A 1 89 ? -3.783 13.431 27.571 1.00 47.25 89 SER A CA 1
ATOM 708 C C . SER A 1 89 ? -2.354 14.017 27.515 1.00 47.25 89 SER A C 1
ATOM 710 O O . SER A 1 89 ? -1.487 13.452 28.163 1.00 47.25 89 SER A O 1
ATOM 712 N N . THR A 1 90 ? -2.125 15.171 26.876 1.00 35.09 90 THR A N 1
ATOM 713 C CA . THR A 1 90 ? -1.494 16.387 27.447 1.00 35.09 90 THR A CA 1
ATOM 714 C C . THR A 1 90 ? -1.450 17.503 26.404 1.00 35.09 90 THR A C 1
ATOM 716 O O . THR A 1 90 ? -1.462 17.285 25.204 1.00 35.09 90 THR A O 1
ATOM 719 N N . CYS A 1 91 ? -1.482 18.729 26.907 1.00 40.09 91 CYS A N 1
ATOM 720 C CA . CYS A 1 91 ? -1.355 19.973 26.174 1.00 40.09 91 CYS A CA 1
ATOM 721 C C . CYS A 1 91 ? 0.109 20.211 25.771 1.00 40.09 91 CYS A C 1
ATOM 723 O O . CYS A 1 91 ? 0.903 20.470 26.669 1.00 40.09 91 CYS A O 1
ATOM 725 N N . ALA A 1 92 ? 0.432 20.220 24.473 1.00 35.47 92 ALA A N 1
ATOM 726 C CA . ALA A 1 92 ? 1.283 21.218 23.808 1.00 35.47 92 ALA A CA 1
ATOM 727 C C . ALA A 1 92 ? 1.621 20.791 22.367 1.00 35.47 92 ALA A C 1
ATOM 729 O O . ALA A 1 92 ? 2.107 19.698 22.141 1.00 35.47 92 ALA A O 1
ATOM 730 N N . GLN A 1 93 ? 1.480 21.739 21.437 1.00 36.50 93 GLN A N 1
ATOM 731 C CA . GLN A 1 93 ? 2.158 21.776 20.134 1.00 36.50 93 GLN A CA 1
ATOM 732 C C . GLN A 1 93 ? 1.637 20.818 19.047 1.00 36.50 93 GLN A C 1
ATOM 734 O O . GLN A 1 93 ? 1.361 19.644 19.248 1.00 36.50 93 GLN A O 1
ATOM 739 N N . LEU A 1 94 ? 1.500 21.389 17.850 1.00 38.50 94 LEU A N 1
ATOM 740 C CA . LEU A 1 94 ? 0.926 20.819 16.626 1.00 38.50 94 LEU A CA 1
ATOM 741 C C . LEU A 1 94 ? 1.757 19.667 16.013 1.00 38.50 94 LEU A C 1
ATOM 743 O O . LEU A 1 94 ? 1.504 19.291 14.876 1.00 38.50 94 LEU A O 1
ATOM 747 N N . ASP A 1 95 ? 2.684 19.088 16.781 1.00 40.97 95 ASP A N 1
ATOM 748 C CA . ASP A 1 95 ? 3.584 18.000 16.377 1.00 40.97 95 ASP A CA 1
ATOM 749 C C . ASP A 1 95 ? 3.269 16.667 17.112 1.00 40.97 95 ASP A C 1
ATOM 751 O O . ASP A 1 95 ? 3.778 15.615 16.734 1.00 40.97 95 ASP A O 1
ATOM 755 N N . GLU A 1 96 ? 2.402 16.658 18.142 1.00 46.22 96 GLU A N 1
ATOM 756 C CA . GLU A 1 96 ? 2.071 15.438 18.918 1.00 46.22 96 GLU A CA 1
ATOM 757 C C . GLU A 1 96 ? 0.921 14.586 18.333 1.00 46.22 96 GLU A C 1
ATOM 759 O O . GLU A 1 96 ? 0.791 13.405 18.665 1.00 46.22 96 GLU A O 1
ATOM 764 N N . GLU A 1 97 ? 0.077 15.129 17.446 1.00 47.69 97 GLU A N 1
ATOM 765 C CA . GLU A 1 97 ? -1.066 14.384 16.877 1.00 47.69 97 GLU A CA 1
ATOM 766 C C . GLU A 1 97 ? -0.635 13.190 16.003 1.00 47.69 97 GLU A C 1
ATOM 768 O O . GLU A 1 97 ? -1.311 12.155 15.955 1.00 47.69 97 GLU A O 1
ATOM 773 N N . GLU A 1 98 ? 0.493 13.331 15.307 1.00 48.16 98 GLU A N 1
ATOM 774 C CA . GLU A 1 98 ? 1.036 12.324 14.393 1.00 48.16 98 GLU A CA 1
ATOM 775 C C . GLU A 1 98 ? 1.651 11.155 15.174 1.00 48.16 98 GLU A C 1
ATOM 777 O O . GLU A 1 98 ? 1.291 9.993 14.959 1.00 48.16 98 GLU A O 1
ATOM 782 N N . GLN A 1 99 ? 2.449 11.470 16.201 1.00 48.03 99 GLN A N 1
ATOM 783 C CA . GLN A 1 99 ? 3.012 10.490 17.129 1.00 48.03 99 GLN A CA 1
ATOM 784 C C . GLN A 1 99 ? 1.908 9.680 17.833 1.00 48.03 99 GLN A C 1
ATOM 786 O O . GLN A 1 99 ? 2.018 8.458 17.959 1.00 48.03 99 GLN A O 1
ATOM 791 N N . ASN A 1 100 ? 0.812 10.331 18.233 1.00 52.72 100 ASN A N 1
ATOM 792 C CA . ASN A 1 100 ? -0.296 9.669 18.923 1.00 52.72 100 ASN A CA 1
ATOM 793 C C . ASN A 1 100 ? -1.058 8.687 18.023 1.00 52.72 100 ASN A C 1
ATOM 795 O O . ASN A 1 100 ? -1.378 7.583 18.464 1.00 52.72 100 ASN A O 1
ATOM 799 N N . THR A 1 101 ? -1.286 9.026 16.751 1.00 55.47 101 THR A N 1
ATOM 800 C CA . THR A 1 101 ? -1.990 8.130 15.815 1.00 55.47 101 THR A CA 1
ATOM 801 C C . THR A 1 101 ? -1.186 6.848 15.566 1.00 55.47 101 THR A C 1
ATOM 803 O O . THR A 1 101 ? -1.731 5.743 15.634 1.00 55.47 101 THR A O 1
ATOM 806 N N . HIS A 1 102 ? 0.131 6.966 15.358 1.00 58.84 102 HIS A N 1
ATOM 807 C CA . HIS A 1 102 ? 1.010 5.807 15.177 1.00 58.84 102 HIS A CA 1
ATOM 808 C C . HIS A 1 102 ? 1.088 4.917 16.420 1.00 58.84 102 HIS A C 1
ATOM 810 O O . HIS A 1 102 ? 1.078 3.690 16.294 1.00 58.84 102 HIS A O 1
ATOM 816 N N . VAL A 1 103 ? 1.132 5.514 17.616 1.00 61.03 103 VAL A N 1
ATOM 817 C CA . VAL A 1 103 ? 1.157 4.771 18.885 1.00 61.03 103 VAL A CA 1
ATOM 818 C C . VAL A 1 103 ? -0.153 4.011 19.099 1.00 61.03 103 VAL A C 1
ATOM 820 O O . VAL A 1 103 ? -0.119 2.834 19.460 1.00 61.03 103 VAL A O 1
ATOM 823 N N . ILE A 1 104 ? -1.300 4.640 18.828 1.00 59.44 104 ILE A N 1
ATOM 824 C CA . ILE A 1 104 ? -2.618 4.002 18.949 1.00 59.44 104 ILE A CA 1
ATOM 825 C C . ILE A 1 104 ? -2.736 2.825 17.978 1.00 59.44 104 ILE A C 1
ATOM 827 O O . ILE A 1 104 ? -3.058 1.715 18.398 1.00 59.44 104 ILE A O 1
ATOM 831 N N . LEU A 1 105 ? -2.411 3.026 16.698 1.00 62.22 105 LEU A N 1
ATOM 832 C CA . LEU A 1 105 ? -2.462 1.948 15.709 1.00 62.22 105 LEU A CA 1
ATOM 833 C C . LEU A 1 105 ? -1.502 0.815 16.047 1.00 62.22 105 LEU A C 1
ATOM 835 O O . LEU A 1 105 ? -1.889 -0.345 15.981 1.00 62.22 105 LEU A O 1
ATOM 839 N N . SER A 1 106 ? -0.275 1.126 16.466 1.00 64.44 106 SER A N 1
ATOM 840 C CA . SER A 1 106 ? 0.673 0.091 16.877 1.00 64.44 106 SER A CA 1
ATOM 841 C C . SER A 1 106 ? 0.118 -0.745 18.029 1.00 64.44 106 SER A C 1
ATOM 843 O O . SER A 1 106 ? 0.300 -1.961 18.030 1.00 64.44 106 SER A O 1
ATOM 845 N N . LYS A 1 107 ? -0.573 -0.127 18.995 1.00 59.38 107 LYS A N 1
ATOM 846 C CA . LYS A 1 107 ? -1.226 -0.847 20.094 1.00 59.38 107 LYS A CA 1
ATOM 847 C C . LYS A 1 107 ? -2.381 -1.720 19.597 1.00 59.38 107 LYS A C 1
ATOM 849 O O . LYS A 1 107 ? -2.448 -2.875 20.004 1.00 59.38 107 LYS A O 1
ATOM 854 N N . ILE A 1 108 ? -3.226 -1.220 18.691 1.00 61.84 108 ILE A N 1
ATOM 855 C CA . ILE A 1 108 ? -4.354 -1.972 18.101 1.00 61.84 108 ILE A CA 1
ATOM 856 C C . ILE A 1 108 ? -3.870 -3.154 17.254 1.00 61.84 108 ILE A C 1
ATOM 858 O O . ILE A 1 108 ? -4.456 -4.231 17.314 1.00 61.84 108 ILE A O 1
ATOM 862 N N . LEU A 1 109 ? -2.797 -2.971 16.482 1.00 66.94 109 LEU A N 1
ATOM 863 C CA . LEU A 1 109 ? -2.262 -3.995 15.585 1.00 66.94 109 LEU A CA 1
ATOM 864 C C . LEU A 1 109 ? -1.382 -5.016 16.320 1.00 66.94 109 LEU A C 1
ATOM 866 O O . LEU A 1 109 ? -1.322 -6.171 15.909 1.00 66.94 109 LEU A O 1
ATOM 870 N N . SER A 1 110 ? -0.745 -4.635 17.434 1.00 66.81 110 SER A N 1
ATOM 871 C CA . SER A 1 110 ? 0.120 -5.530 18.219 1.00 66.81 110 SER A CA 1
ATOM 872 C C . SER A 1 110 ? -0.510 -6.863 18.678 1.00 66.81 110 SER A C 1
ATOM 874 O O . SER A 1 110 ? 0.180 -7.882 18.575 1.00 66.81 110 SER A O 1
ATOM 876 N N . PRO A 1 111 ? -1.777 -6.942 19.146 1.00 66.38 111 PRO A N 1
ATOM 877 C CA . PRO A 1 111 ? -2.403 -8.217 19.500 1.00 66.38 111 PRO A CA 1
ATOM 878 C C . PRO A 1 111 ? -2.803 -9.059 18.280 1.00 66.38 111 PRO A C 1
ATOM 880 O O . PRO A 1 111 ? -3.058 -10.254 18.427 1.00 66.38 111 PRO A O 1
ATOM 883 N N . LEU A 1 112 ? -2.846 -8.483 17.073 1.00 70.31 112 LEU A N 1
ATOM 884 C CA . LEU A 1 112 ? -3.347 -9.134 15.859 1.00 70.31 112 LEU A CA 1
ATOM 885 C C . LEU A 1 112 ? -2.274 -9.999 15.174 1.00 70.31 112 LEU A C 1
ATOM 887 O O . LEU A 1 112 ? -2.078 -9.946 13.964 1.00 70.31 112 LEU A O 1
ATOM 891 N N . GLN A 1 113 ? -1.608 -10.865 15.939 1.00 73.69 113 GLN A N 1
ATOM 892 C CA . GLN A 1 113 ? -0.483 -11.706 15.488 1.00 73.69 113 GLN A CA 1
ATOM 893 C C . GLN A 1 113 ? -0.862 -12.825 14.498 1.00 73.69 113 GLN A C 1
ATOM 895 O O . GLN A 1 113 ? -0.049 -13.688 14.184 1.00 73.69 113 GLN A O 1
ATOM 900 N N . LYS A 1 114 ? -2.113 -12.863 14.040 1.00 75.62 114 LYS A N 1
ATOM 901 C CA . LYS A 1 114 ? -2.602 -13.789 13.007 1.00 75.62 114 LYS A CA 1
ATOM 902 C C . LYS A 1 114 ? -3.182 -13.049 11.805 1.00 75.62 114 LYS A C 1
ATOM 904 O O . LYS A 1 114 ? -3.818 -13.668 10.960 1.00 75.62 114 LYS A O 1
ATOM 909 N N . LEU A 1 115 ? -3.042 -11.724 11.764 1.00 75.88 115 LEU A N 1
ATOM 910 C CA . LEU A 1 115 ? -3.586 -10.922 10.684 1.00 75.88 115 LEU A CA 1
ATOM 911 C C . LEU A 1 115 ? -2.738 -11.123 9.429 1.00 75.88 115 LEU A C 1
ATOM 913 O O . LEU A 1 115 ? -1.551 -10.791 9.408 1.00 75.88 115 LEU A O 1
ATOM 917 N N . GLU A 1 116 ? -3.372 -11.677 8.399 1.00 86.25 116 GLU A N 1
ATOM 918 C CA . GLU A 1 116 ? -2.753 -11.943 7.099 1.00 86.25 116 GLU A CA 1
ATOM 919 C C . GLU A 1 116 ? -3.125 -10.888 6.052 1.00 86.25 116 GLU A C 1
ATOM 921 O O . GLU A 1 116 ? -2.345 -10.644 5.135 1.00 86.25 116 GLU A O 1
ATOM 926 N N . VAL A 1 117 ? -4.290 -10.251 6.189 1.00 88.38 117 VAL A N 1
ATOM 927 C CA . VAL A 1 117 ? -4.827 -9.279 5.230 1.00 88.38 117 VAL A CA 1
ATOM 928 C C . VAL A 1 117 ? -5.116 -7.973 5.953 1.00 88.38 117 VAL A C 1
ATOM 930 O O . VAL A 1 117 ? -5.810 -7.972 6.969 1.00 88.38 117 VAL A O 1
ATOM 933 N N . LEU A 1 118 ? -4.595 -6.871 5.423 1.00 85.62 118 LEU A N 1
ATOM 934 C CA . LEU A 1 118 ? -4.815 -5.534 5.953 1.00 85.62 118 LEU A CA 1
ATOM 935 C C . LEU A 1 118 ? -5.080 -4.563 4.808 1.00 85.62 118 LEU A C 1
ATOM 937 O O . LEU A 1 118 ? -4.267 -4.416 3.896 1.00 85.62 118 LEU A O 1
ATOM 941 N N . ASP A 1 119 ? -6.211 -3.880 4.902 1.00 83.44 119 ASP A N 1
ATOM 942 C CA . ASP A 1 119 ? -6.609 -2.823 3.985 1.00 83.44 119 ASP A CA 1
ATOM 943 C C . ASP A 1 119 ? -6.578 -1.483 4.724 1.00 83.44 119 ASP A C 1
ATOM 945 O O . ASP A 1 119 ? -7.210 -1.321 5.770 1.00 83.44 119 ASP A O 1
ATOM 949 N N . LEU A 1 120 ? -5.786 -0.552 4.198 1.00 83.38 120 LEU A N 1
ATOM 950 C CA . LEU A 1 120 ? -5.647 0.824 4.664 1.00 83.38 120 LEU A CA 1
ATOM 951 C C . LEU A 1 120 ? -5.847 1.797 3.493 1.00 83.38 120 LEU A C 1
ATOM 953 O O . LEU A 1 120 ? -5.170 2.819 3.393 1.00 83.38 120 LEU A O 1
ATOM 957 N N . SER A 1 121 ? -6.763 1.469 2.585 1.00 81.69 121 SER A N 1
ATOM 958 C CA . SER A 1 121 ? -7.138 2.350 1.483 1.00 81.69 121 SER A CA 1
ATOM 959 C C . SER A 1 121 ? -7.609 3.716 1.997 1.00 81.69 121 SER A C 1
ATOM 961 O O . SER A 1 121 ? -8.273 3.810 3.032 1.00 81.69 121 SER A O 1
ATOM 963 N N . TYR A 1 122 ? -7.285 4.783 1.264 1.00 78.31 122 TYR A N 1
ATOM 964 C CA . TYR A 1 122 ? -7.596 6.182 1.589 1.00 78.31 122 TYR A CA 1
ATOM 965 C C . TYR A 1 122 ? -7.001 6.687 2.908 1.00 78.31 122 TYR A C 1
ATOM 967 O O . TYR A 1 122 ? -7.461 7.688 3.471 1.00 78.31 122 TYR A O 1
ATOM 975 N N . TRP A 1 123 ? -5.981 6.006 3.428 1.00 77.50 123 TRP A N 1
ATOM 976 C CA . TRP A 1 123 ? -5.316 6.436 4.643 1.00 77.50 123 TRP A CA 1
ATOM 977 C C . TRP A 1 123 ? -4.673 7.811 4.445 1.00 77.50 123 TRP A C 1
ATOM 979 O O . TRP A 1 123 ? -3.724 7.971 3.691 1.00 77.50 123 TRP A O 1
ATOM 989 N N . SER A 1 124 ? -5.200 8.819 5.137 1.00 63.91 124 SER A N 1
ATOM 990 C CA . SER A 1 124 ? -4.857 10.226 4.892 1.00 63.91 124 SER A CA 1
ATOM 991 C C . SER A 1 124 ? -3.548 10.697 5.536 1.00 63.91 124 SER A C 1
ATOM 993 O O . SER A 1 124 ? -3.120 11.816 5.265 1.00 63.91 124 SER A O 1
ATOM 995 N N . LYS A 1 125 ? -2.924 9.883 6.402 1.00 63.25 125 LYS A N 1
ATOM 996 C CA . LYS A 1 125 ? -1.731 10.258 7.182 1.00 63.25 125 LYS A CA 1
ATOM 997 C C . LYS A 1 125 ? -0.610 9.235 7.052 1.00 63.25 125 LYS A C 1
ATOM 999 O O . LYS A 1 125 ? -0.477 8.333 7.879 1.00 63.25 125 LYS A O 1
ATOM 1004 N N . THR A 1 126 ? 0.202 9.372 6.024 1.00 60.06 126 THR A N 1
ATOM 1005 C CA . THR A 1 126 ? 1.292 8.443 5.729 1.00 60.06 126 THR A CA 1
ATOM 1006 C C . THR A 1 126 ? 2.637 9.089 5.998 1.00 60.06 126 THR A C 1
ATOM 1008 O O . THR A 1 126 ? 3.285 9.617 5.102 1.00 60.06 126 THR A O 1
ATOM 1011 N N . ASP A 1 127 ? 3.084 9.001 7.249 1.00 67.81 127 ASP A N 1
ATOM 1012 C CA . ASP A 1 127 ? 4.521 8.989 7.517 1.00 67.81 127 ASP A CA 1
ATOM 1013 C C . ASP A 1 127 ? 5.064 7.578 7.185 1.00 67.81 127 ASP A C 1
ATOM 1015 O O . ASP A 1 127 ? 4.529 6.843 6.349 1.00 67.81 127 ASP A O 1
ATOM 1019 N N . ASP A 1 128 ? 6.117 7.135 7.853 1.00 73.44 128 ASP A N 1
ATOM 1020 C CA . ASP A 1 128 ? 6.820 5.901 7.540 1.00 73.44 128 ASP A CA 1
ATOM 1021 C C . ASP A 1 128 ? 6.074 4.591 7.871 1.00 73.44 128 ASP A C 1
ATOM 1023 O O . ASP A 1 128 ? 6.623 3.510 7.667 1.00 73.44 128 ASP A O 1
ATOM 1027 N N . MET A 1 129 ? 4.827 4.636 8.349 1.00 75.62 129 MET A N 1
ATOM 1028 C CA . MET A 1 129 ? 4.010 3.452 8.674 1.00 75.62 129 MET A CA 1
ATOM 1029 C C . MET A 1 129 ? 4.671 2.480 9.673 1.00 75.62 129 MET A C 1
ATOM 1031 O O . MET A 1 129 ? 4.385 1.279 9.671 1.00 75.62 129 MET A O 1
ATOM 1035 N N . ARG A 1 130 ? 5.508 2.986 10.594 1.00 77.75 130 ARG A N 1
ATOM 1036 C CA . ARG A 1 130 ? 6.092 2.197 11.703 1.00 77.75 130 ARG A CA 1
ATOM 1037 C C . ARG A 1 130 ? 5.064 1.398 12.511 1.00 77.75 130 ARG A C 1
ATOM 1039 O O . ARG A 1 130 ? 5.393 0.351 13.060 1.00 77.75 130 ARG A O 1
ATOM 1046 N N . CYS A 1 131 ? 3.812 1.852 12.555 1.00 73.12 131 CYS A N 1
ATOM 1047 C CA . CYS A 1 131 ? 2.716 1.154 13.228 1.00 73.12 131 CYS A CA 1
ATOM 1048 C C . CYS A 1 131 ? 2.451 -0.267 12.695 1.00 73.12 131 CYS A C 1
ATOM 1050 O O . CYS A 1 131 ? 1.879 -1.071 13.427 1.00 73.12 131 CYS A O 1
ATOM 1052 N N . LEU A 1 132 ? 2.886 -0.598 11.472 1.00 79.75 132 LEU A N 1
ATOM 1053 C CA . LEU A 1 132 ? 2.736 -1.935 10.882 1.00 79.75 132 LEU A CA 1
ATOM 1054 C C . LEU A 1 132 ? 3.835 -2.923 11.288 1.00 79.75 132 LEU A C 1
ATOM 1056 O O . LEU A 1 132 ? 3.718 -4.115 11.008 1.00 79.75 132 LEU A O 1
ATOM 1060 N N . GLN A 1 133 ? 4.888 -2.461 11.967 1.00 82.12 133 GLN A N 1
ATOM 1061 C CA . GLN A 1 133 ? 6.016 -3.299 12.376 1.00 82.12 133 GLN A CA 1
ATOM 1062 C C . GLN A 1 133 ? 5.612 -4.574 13.150 1.00 82.12 133 GLN A C 1
ATOM 1064 O O . GLN A 1 133 ? 6.210 -5.616 12.885 1.00 82.12 133 GLN A O 1
ATOM 1069 N N . PRO A 1 134 ? 4.599 -4.571 14.044 1.00 77.81 134 PRO A N 1
ATOM 1070 C CA . PRO A 1 134 ? 4.163 -5.791 14.731 1.00 77.81 134 PRO A CA 1
ATOM 1071 C C . PRO A 1 134 ? 3.650 -6.901 13.798 1.00 77.81 134 PRO A C 1
ATOM 1073 O O . PRO A 1 134 ? 3.643 -8.065 14.189 1.00 77.81 134 PRO A O 1
ATOM 1076 N N . LEU A 1 135 ? 3.230 -6.553 12.578 1.00 80.38 135 LEU A N 1
ATOM 1077 C CA . LEU A 1 135 ? 2.641 -7.467 11.595 1.00 80.38 135 LEU A CA 1
ATOM 1078 C C . LEU A 1 135 ? 3.649 -7.957 10.544 1.00 80.38 135 LEU A C 1
ATOM 1080 O O . LEU A 1 135 ? 3.269 -8.661 9.608 1.00 80.38 135 LEU A O 1
ATOM 1084 N N . SER A 1 136 ? 4.932 -7.598 10.673 1.00 85.69 136 SER A N 1
ATOM 1085 C CA . SER A 1 136 ? 5.952 -7.842 9.641 1.00 85.69 136 SER A CA 1
ATOM 1086 C C . SER A 1 136 ? 6.101 -9.309 9.233 1.00 85.69 136 SER A C 1
ATOM 1088 O O . SER A 1 136 ? 6.502 -9.590 8.108 1.00 85.69 136 SER A O 1
ATOM 1090 N N . ASN A 1 137 ? 5.784 -10.229 10.148 1.00 84.56 137 ASN A N 1
ATOM 1091 C CA . ASN A 1 137 ? 5.993 -11.668 9.978 1.00 84.56 137 ASN A CA 1
ATOM 1092 C C . ASN A 1 137 ? 4.705 -12.435 9.638 1.00 84.56 137 ASN A C 1
ATOM 1094 O O . ASN A 1 137 ? 4.750 -13.655 9.517 1.00 84.56 137 ASN A O 1
ATOM 1098 N N . THR A 1 138 ? 3.554 -11.761 9.575 1.00 85.12 138 THR A N 1
ATOM 1099 C CA . THR A 1 138 ? 2.243 -12.418 9.414 1.00 85.12 138 THR A CA 1
ATOM 1100 C C . THR A 1 138 ? 1.486 -11.891 8.210 1.00 85.12 138 THR A C 1
ATOM 1102 O O . THR A 1 138 ? 0.721 -12.630 7.595 1.00 85.12 138 THR A O 1
ATOM 1105 N N . LEU A 1 139 ? 1.686 -10.618 7.869 1.00 87.88 139 LEU A N 1
ATOM 1106 C CA . LEU A 1 139 ? 0.920 -9.969 6.824 1.00 87.88 139 LEU A CA 1
ATOM 1107 C C . LEU A 1 139 ? 1.347 -10.461 5.438 1.00 87.88 139 LEU A C 1
ATOM 1109 O O . LEU A 1 139 ? 2.500 -10.316 5.038 1.00 87.88 139 LEU A O 1
ATOM 1113 N N . THR A 1 140 ? 0.388 -11.002 4.692 1.00 93.06 140 THR A N 1
ATOM 1114 C CA . THR A 1 140 ? 0.581 -11.512 3.330 1.00 93.06 140 THR A CA 1
ATOM 1115 C C . THR A 1 140 ? -0.076 -10.623 2.275 1.00 93.06 140 THR A C 1
ATOM 1117 O O . THR A 1 140 ? 0.374 -10.607 1.130 1.00 93.06 140 THR A O 1
ATOM 1120 N N . CYS A 1 141 ? -1.107 -9.859 2.636 1.00 94.50 141 CYS A N 1
ATOM 1121 C CA . CYS A 1 141 ? -1.802 -8.934 1.750 1.00 94.50 141 CYS A CA 1
ATOM 1122 C C . CYS A 1 141 ? -1.921 -7.556 2.405 1.00 94.50 141 CYS A C 1
ATOM 1124 O O . CYS A 1 141 ? -2.454 -7.433 3.509 1.00 94.50 141 CYS A O 1
ATOM 1126 N N . LEU A 1 142 ? -1.421 -6.532 1.713 1.00 92.94 142 LEU A N 1
ATOM 1127 C CA . LEU A 1 142 ? -1.473 -5.141 2.147 1.00 92.94 142 LEU A CA 1
ATOM 1128 C C . LEU A 1 142 ? -2.036 -4.267 1.023 1.00 92.94 142 LEU A C 1
ATOM 1130 O O . LEU A 1 142 ? -1.440 -4.193 -0.053 1.00 92.94 142 LEU A O 1
ATOM 1134 N N . ILE A 1 143 ? -3.159 -3.603 1.293 1.00 89.81 143 ILE A N 1
ATOM 1135 C CA . ILE A 1 143 ? -3.831 -2.701 0.351 1.00 89.81 143 ILE A CA 1
ATOM 1136 C C . ILE A 1 143 ? -3.682 -1.258 0.840 1.00 89.81 143 ILE A C 1
ATOM 1138 O O . ILE A 1 143 ? -4.070 -0.931 1.959 1.00 89.81 143 ILE A O 1
ATOM 1142 N N . LEU A 1 144 ? -3.079 -0.409 0.006 1.00 90.19 144 LEU A N 1
ATOM 1143 C CA . LEU A 1 144 ? -2.770 1.003 0.263 1.00 90.19 144 LEU A CA 1
ATOM 1144 C C . LEU A 1 144 ? -3.254 1.883 -0.895 1.00 90.19 144 LEU A C 1
ATOM 1146 O O . LEU A 1 144 ? -2.560 2.807 -1.327 1.00 90.19 144 LEU A O 1
ATOM 1150 N N . TYR A 1 145 ? -4.435 1.566 -1.417 1.00 91.00 145 TYR A N 1
ATOM 1151 C CA . TYR A 1 145 ? -5.061 2.315 -2.497 1.00 91.00 145 TYR A CA 1
ATOM 1152 C C . TYR A 1 145 ? -5.334 3.768 -2.074 1.00 91.00 145 TYR A C 1
ATOM 1154 O O . TYR A 1 145 ? -5.850 4.003 -0.984 1.00 91.00 145 TYR A O 1
ATOM 1162 N N . ASP A 1 146 ? -5.017 4.749 -2.923 1.00 84.75 146 ASP A N 1
ATOM 1163 C CA . ASP A 1 146 ? -5.259 6.185 -2.661 1.00 84.75 146 ASP A CA 1
ATOM 1164 C C . ASP A 1 146 ? -4.622 6.725 -1.363 1.00 84.75 146 ASP A C 1
ATOM 1166 O O . ASP A 1 146 ? -5.137 7.634 -0.706 1.00 84.75 146 ASP A O 1
ATOM 1170 N N . VAL A 1 147 ? -3.467 6.174 -0.989 1.00 85.88 147 VAL A N 1
ATOM 1171 C CA . VAL A 1 147 ? -2.675 6.646 0.151 1.00 85.88 147 VAL A CA 1
ATOM 1172 C C . VAL A 1 147 ? -1.583 7.619 -0.339 1.00 85.88 147 VAL A C 1
ATOM 1174 O O . VAL A 1 147 ? -0.763 7.218 -1.170 1.00 85.88 147 VAL A O 1
ATOM 1177 N N . PRO A 1 148 ? -1.538 8.884 0.126 1.00 82.81 148 PRO A N 1
ATOM 1178 C CA . PRO A 1 148 ? -0.546 9.869 -0.312 1.00 82.81 148 PRO A CA 1
ATOM 1179 C C . PRO A 1 148 ? 0.847 9.559 0.252 1.00 82.81 148 PRO A C 1
ATOM 1181 O O . PRO A 1 148 ? 0.989 8.751 1.163 1.00 82.81 148 PRO A O 1
ATOM 1184 N N . ASP A 1 149 ? 1.894 10.183 -0.285 1.00 84.69 149 ASP A N 1
ATOM 1185 C CA . ASP A 1 149 ? 3.246 10.217 0.306 1.00 84.69 149 ASP A CA 1
ATOM 1186 C C . ASP A 1 149 ? 3.863 8.854 0.702 1.00 84.69 149 ASP A C 1
ATOM 1188 O O . ASP A 1 149 ? 4.799 8.760 1.501 1.00 84.69 149 ASP A O 1
ATOM 1192 N N . LEU A 1 150 ? 3.408 7.769 0.062 1.00 88.69 150 LEU A N 1
ATOM 1193 C CA . LEU A 1 150 ? 3.830 6.390 0.339 1.00 88.69 150 LEU A CA 1
ATOM 1194 C C . LEU A 1 150 ? 5.337 6.153 0.198 1.00 88.69 150 LEU A C 1
ATOM 1196 O O . LEU A 1 150 ? 5.854 5.155 0.707 1.00 88.69 150 LEU A O 1
ATOM 1200 N N . TYR A 1 151 ? 6.056 7.047 -0.484 1.00 87.88 151 TYR A N 1
ATOM 1201 C CA . TYR A 1 151 ? 7.504 6.973 -0.638 1.00 87.88 151 TYR A CA 1
ATOM 1202 C C . TYR A 1 151 ? 8.244 6.992 0.717 1.00 87.88 151 TYR A C 1
ATOM 1204 O O . TYR A 1 151 ? 9.301 6.365 0.826 1.00 87.88 151 TYR A O 1
ATOM 1212 N N . HIS A 1 152 ? 7.677 7.614 1.761 1.00 87.38 152 HIS A N 1
ATOM 1213 C CA . HIS A 1 152 ? 8.219 7.582 3.126 1.00 87.38 152 HIS A CA 1
ATOM 1214 C C . HIS A 1 152 ? 8.103 6.195 3.779 1.00 87.38 152 HIS A C 1
ATOM 1216 O O . HIS A 1 152 ? 9.023 5.739 4.461 1.00 87.38 152 HIS A O 1
ATOM 1222 N N . ALA A 1 153 ? 7.018 5.473 3.501 1.00 88.44 153 ALA A N 1
ATOM 1223 C CA . ALA A 1 153 ? 6.721 4.173 4.098 1.00 88.44 153 ALA A CA 1
ATOM 1224 C C . ALA A 1 153 ? 7.444 2.990 3.437 1.00 88.44 153 ALA A C 1
ATOM 1226 O O . ALA A 1 153 ? 7.521 1.903 4.017 1.00 88.44 153 ALA A O 1
ATOM 1227 N N . ILE A 1 154 ? 8.006 3.169 2.234 1.00 91.12 154 ILE A N 1
ATOM 1228 C CA . ILE A 1 154 ? 8.600 2.072 1.449 1.00 91.12 154 ILE A CA 1
ATOM 1229 C C . ILE A 1 154 ? 9.630 1.286 2.243 1.00 91.12 154 ILE A C 1
ATOM 1231 O O . ILE A 1 154 ? 9.644 0.061 2.172 1.00 91.12 154 ILE A O 1
ATOM 1235 N N . SER A 1 155 ? 10.489 1.966 3.007 1.00 89.56 155 SER A N 1
ATOM 1236 C CA . SER A 1 155 ? 11.536 1.262 3.742 1.00 89.56 155 SER A CA 1
ATOM 1237 C C . SER A 1 155 ? 10.967 0.302 4.782 1.00 89.56 155 SER A C 1
ATOM 1239 O O . SER A 1 155 ? 11.531 -0.772 4.953 1.00 89.56 155 SER A O 1
ATOM 1241 N N . ASN A 1 156 ? 9.857 0.658 5.430 1.00 88.81 156 ASN A N 1
ATOM 1242 C CA . ASN A 1 156 ? 9.214 -0.189 6.428 1.00 88.81 156 ASN A CA 1
ATOM 1243 C C . ASN A 1 156 ? 8.389 -1.301 5.782 1.00 88.81 156 ASN A C 1
ATOM 1245 O O . ASN A 1 156 ? 8.484 -2.442 6.223 1.00 88.81 156 ASN A O 1
ATOM 1249 N N . ILE A 1 157 ? 7.696 -1.010 4.678 1.00 90.94 157 ILE A N 1
ATOM 1250 C CA . ILE A 1 157 ? 6.997 -2.032 3.884 1.00 90.94 157 ILE A CA 1
ATOM 1251 C C . ILE A 1 157 ? 7.986 -3.098 3.386 1.00 90.94 157 ILE A C 1
ATOM 1253 O O . ILE A 1 157 ? 7.696 -4.286 3.450 1.00 90.94 157 ILE A O 1
ATOM 1257 N N . CYS A 1 158 ? 9.190 -2.702 2.961 1.00 91.50 158 CYS A N 1
ATOM 1258 C CA . CYS A 1 158 ? 10.240 -3.627 2.524 1.00 91.50 158 CYS A CA 1
ATOM 1259 C C . CYS A 1 158 ? 10.764 -4.568 3.627 1.00 91.50 158 CYS A C 1
ATOM 1261 O O . CYS A 1 158 ? 11.391 -5.567 3.291 1.00 91.50 158 CYS A O 1
ATOM 1263 N N . HIS A 1 159 ? 10.541 -4.284 4.915 1.00 90.25 159 HIS A N 1
ATOM 1264 C CA . HIS A 1 159 ? 10.906 -5.203 6.003 1.00 90.25 159 HIS A CA 1
ATOM 1265 C C . HIS A 1 159 ? 9.878 -6.331 6.207 1.00 90.25 159 HIS A C 1
ATOM 1267 O O . HIS A 1 159 ? 10.146 -7.274 6.947 1.00 90.25 159 HIS A O 1
ATOM 1273 N N . MET A 1 160 ? 8.706 -6.243 5.573 1.00 89.81 160 MET A N 1
ATOM 1274 C CA . MET A 1 160 ? 7.604 -7.196 5.713 1.00 89.81 160 MET A CA 1
ATOM 1275 C C . MET A 1 160 ? 7.735 -8.298 4.649 1.00 89.81 160 MET A C 1
ATOM 1277 O O . MET A 1 160 ? 7.054 -8.290 3.627 1.00 89.81 160 MET A O 1
ATOM 1281 N N . THR A 1 161 ? 8.667 -9.231 4.856 1.00 89.88 161 THR A N 1
ATOM 1282 C CA . THR A 1 161 ? 9.108 -10.197 3.827 1.00 89.88 161 THR A CA 1
ATOM 1283 C C . THR A 1 161 ? 8.048 -11.214 3.405 1.00 89.88 161 THR A C 1
ATOM 1285 O O . THR A 1 161 ? 8.162 -11.797 2.328 1.00 89.88 161 THR A O 1
ATOM 1288 N N . GLU A 1 162 ? 7.016 -11.411 4.227 1.00 92.31 162 GLU A N 1
ATOM 1289 C CA . GLU A 1 162 ? 5.923 -12.358 3.969 1.00 92.31 162 GLU A CA 1
ATOM 1290 C C . GLU A 1 162 ? 4.843 -11.811 3.022 1.00 92.31 162 GLU A C 1
ATOM 1292 O O . GLU A 1 162 ? 3.929 -12.549 2.639 1.00 92.31 162 GLU A O 1
ATOM 1297 N N . ILE A 1 163 ? 4.945 -10.543 2.601 1.00 94.12 163 ILE A N 1
ATOM 1298 C CA . ILE A 1 163 ? 3.991 -9.931 1.674 1.00 94.12 163 ILE A CA 1
ATOM 1299 C C . ILE A 1 163 ? 3.995 -10.677 0.332 1.00 94.12 163 ILE A C 1
ATOM 1301 O O . ILE A 1 163 ? 5.013 -10.806 -0.348 1.00 94.12 163 ILE A O 1
ATOM 1305 N N . ARG A 1 164 ? 2.802 -11.114 -0.074 1.00 94.44 164 ARG A N 1
ATOM 1306 C CA . ARG A 1 164 ? 2.493 -11.772 -1.350 1.00 94.44 164 ARG A CA 1
ATOM 1307 C C . ARG A 1 164 ? 1.707 -10.865 -2.284 1.00 94.44 164 ARG A C 1
ATOM 1309 O O . ARG A 1 164 ? 1.889 -10.964 -3.497 1.00 94.44 164 ARG A O 1
ATOM 1316 N N . ILE A 1 165 ? 0.830 -10.029 -1.735 1.00 94.94 165 ILE A N 1
ATOM 1317 C CA . ILE A 1 165 ? -0.022 -9.097 -2.474 1.00 94.94 165 ILE A CA 1
ATOM 1318 C C . ILE A 1 165 ? 0.207 -7.703 -1.904 1.00 94.94 165 ILE A C 1
ATOM 1320 O O . ILE A 1 165 ? -0.001 -7.482 -0.710 1.00 94.94 165 ILE A O 1
ATOM 1324 N N . LEU A 1 166 ? 0.622 -6.777 -2.759 1.00 95.88 166 LEU A N 1
ATOM 1325 C CA . LEU A 1 166 ? 0.819 -5.384 -2.396 1.00 95.88 166 LEU A CA 1
ATOM 1326 C C . LEU A 1 166 ? 0.112 -4.480 -3.397 1.00 95.88 166 LEU A C 1
ATOM 1328 O O . LEU A 1 166 ? 0.461 -4.471 -4.575 1.00 95.88 166 LEU A O 1
ATOM 1332 N N . ASP A 1 167 ? -0.841 -3.698 -2.914 1.00 94.56 167 ASP A N 1
ATOM 1333 C CA . ASP A 1 167 ? -1.520 -2.683 -3.708 1.00 94.56 167 ASP A CA 1
ATOM 1334 C C . ASP A 1 167 ? -1.108 -1.293 -3.214 1.00 94.56 167 ASP A C 1
ATOM 1336 O O . ASP A 1 167 ? -1.251 -0.977 -2.034 1.00 94.56 167 ASP A O 1
ATOM 1340 N N . LYS A 1 168 ? -0.534 -0.490 -4.111 1.00 92.25 168 LYS A N 1
ATOM 1341 C CA . LYS A 1 168 ? -0.152 0.917 -3.901 1.00 92.25 168 LYS A CA 1
ATOM 1342 C C . LYS A 1 168 ? -0.714 1.814 -4.999 1.00 92.25 168 LYS A C 1
ATOM 1344 O O . LYS A 1 168 ? -0.150 2.875 -5.288 1.00 92.25 168 LYS A O 1
ATOM 1349 N N . SER A 1 169 ? -1.755 1.342 -5.669 1.00 92.75 169 SER A N 1
ATOM 1350 C CA . SER A 1 169 ? -2.361 2.054 -6.774 1.00 92.75 169 SER A CA 1
ATOM 1351 C C . SER A 1 169 ? -3.031 3.344 -6.316 1.00 92.75 169 SER A C 1
ATOM 1353 O O . SER A 1 169 ? -3.301 3.577 -5.135 1.00 92.75 169 SER A O 1
ATOM 1355 N N . GLN A 1 170 ? -3.221 4.235 -7.277 1.00 91.56 170 GLN A N 1
ATOM 1356 C CA . GLN A 1 170 ? -3.807 5.547 -7.051 1.00 91.56 170 GLN A CA 1
ATOM 1357 C C . GLN A 1 170 ? -4.933 5.781 -8.058 1.00 91.56 170 GLN A C 1
ATOM 1359 O O . GLN A 1 170 ? -4.888 5.337 -9.207 1.00 91.56 170 GLN A O 1
ATOM 1364 N N . SER A 1 171 ? -5.935 6.542 -7.650 1.00 90.25 171 SER A N 1
ATOM 1365 C CA . SER A 1 171 ? -6.952 7.106 -8.535 1.00 90.25 171 SER A CA 1
ATOM 1366 C C . SER A 1 171 ? -6.385 8.241 -9.383 1.00 90.25 171 SER A C 1
ATOM 1368 O O . SER A 1 171 ? -6.788 8.417 -10.534 1.00 90.25 171 SER A O 1
ATOM 1370 N N . ASN A 1 172 ? -5.443 9.010 -8.826 1.00 86.44 172 ASN A N 1
ATOM 1371 C CA . ASN A 1 172 ? -4.831 10.160 -9.470 1.00 86.44 172 ASN A CA 1
ATOM 1372 C C . ASN A 1 172 ? -3.319 9.968 -9.631 1.00 86.44 172 ASN A C 1
ATOM 1374 O O . ASN A 1 172 ? -2.600 9.641 -8.693 1.00 86.44 172 ASN A O 1
ATOM 1378 N N . ARG A 1 173 ? -2.811 10.242 -10.833 1.00 84.94 173 ARG A N 1
ATOM 1379 C CA . ARG A 1 173 ? -1.382 10.138 -11.127 1.00 84.94 173 ARG A CA 1
ATOM 1380 C C . ARG A 1 173 ? -0.536 11.151 -10.357 1.00 84.94 173 ARG A C 1
ATOM 1382 O O . ARG A 1 173 ? 0.611 10.853 -10.036 1.00 84.94 173 ARG A O 1
ATOM 1389 N N . ASP A 1 174 ? -1.099 12.315 -10.046 1.00 84.12 174 ASP A N 1
ATOM 1390 C CA . ASP A 1 174 ? -0.374 13.384 -9.354 1.00 84.12 174 ASP A CA 1
ATOM 1391 C C . ASP A 1 174 ? -0.029 13.015 -7.900 1.00 84.12 174 ASP A C 1
ATOM 1393 O O . ASP A 1 174 ? 0.982 13.480 -7.377 1.00 84.12 174 ASP A O 1
ATOM 1397 N N . THR A 1 175 ? -0.819 12.144 -7.259 1.00 80.75 175 THR A N 1
ATOM 1398 C CA . THR A 1 175 ? -0.564 11.645 -5.893 1.00 80.75 175 THR A CA 1
ATOM 1399 C C . THR A 1 175 ? 0.351 10.417 -5.871 1.00 80.75 175 THR A C 1
ATOM 1401 O O . THR A 1 175 ? 0.913 10.081 -4.834 1.00 80.75 175 THR A O 1
ATOM 1404 N N . GLY A 1 176 ? 0.564 9.772 -7.023 1.00 85.06 176 GLY A N 1
ATOM 1405 C CA . GLY A 1 176 ? 1.406 8.584 -7.195 1.00 85.06 176 GLY A CA 1
ATOM 1406 C C . GLY A 1 176 ? 2.860 8.875 -7.577 1.00 85.06 176 GLY A C 1
ATOM 1407 O O . GLY A 1 176 ? 3.471 8.074 -8.293 1.00 85.06 176 GLY A O 1
ATOM 1408 N N . MET A 1 177 ? 3.403 10.022 -7.162 1.00 89.81 177 MET A N 1
ATOM 1409 C CA . MET A 1 177 ? 4.735 10.489 -7.554 1.00 89.81 177 MET A CA 1
ATOM 1410 C C . MET A 1 177 ? 5.806 10.085 -6.536 1.00 89.81 177 MET A C 1
ATOM 1412 O O . MET A 1 177 ? 5.842 10.562 -5.406 1.00 89.81 177 MET A O 1
ATOM 1416 N N . TYR A 1 178 ? 6.735 9.240 -6.971 1.00 91.25 178 TYR A N 1
ATOM 1417 C CA . TYR A 1 178 ? 7.901 8.812 -6.205 1.00 91.25 178 TYR A CA 1
ATOM 1418 C C . TYR A 1 178 ? 9.150 9.587 -6.658 1.00 91.25 178 TYR A C 1
ATOM 1420 O O . TYR A 1 178 ? 9.348 9.731 -7.867 1.00 91.25 178 TYR A O 1
ATOM 1428 N N . PRO A 1 179 ? 10.021 10.055 -5.738 1.00 90.50 179 PRO A N 1
ATOM 1429 C CA . PRO A 1 179 ? 11.236 10.801 -6.098 1.00 90.50 179 PRO A CA 1
ATOM 1430 C C . PRO A 1 179 ? 12.265 9.993 -6.904 1.00 90.50 179 PRO A C 1
ATOM 1432 O O . PRO A 1 179 ? 12.906 10.521 -7.809 1.00 90.50 179 PRO A O 1
ATOM 1435 N N . HIS A 1 180 ? 12.410 8.705 -6.580 1.00 90.69 180 HIS A N 1
ATOM 1436 C CA . HIS A 1 180 ? 13.322 7.765 -7.242 1.00 90.69 180 HIS A CA 1
ATOM 1437 C C . HIS A 1 180 ? 12.545 6.512 -7.664 1.00 90.69 180 HIS A C 1
ATOM 1439 O O . HIS A 1 180 ? 12.675 5.472 -7.010 1.00 90.69 180 HIS A O 1
ATOM 1445 N N . PRO A 1 181 ? 11.648 6.608 -8.660 1.00 91.12 181 PRO A N 1
ATOM 1446 C CA . PRO A 1 181 ? 10.678 5.561 -8.969 1.00 91.12 181 PRO A CA 1
ATOM 1447 C C . PRO A 1 181 ? 11.311 4.200 -9.276 1.00 91.12 181 PRO A C 1
ATOM 1449 O O . PRO A 1 181 ? 10.895 3.192 -8.705 1.00 91.12 181 PRO A O 1
ATOM 1452 N N . VAL A 1 182 ? 12.356 4.163 -10.104 1.00 90.00 182 VAL A N 1
ATOM 1453 C CA . VAL A 1 182 ? 13.006 2.919 -10.539 1.00 90.00 182 VAL A CA 1
ATOM 1454 C C . VAL A 1 182 ? 13.787 2.288 -9.394 1.00 90.00 182 VAL A C 1
ATOM 1456 O O . VAL A 1 182 ? 13.686 1.083 -9.159 1.00 90.00 182 VAL A O 1
ATOM 1459 N N . THR A 1 183 ? 14.530 3.087 -8.626 1.00 89.94 183 THR A N 1
ATOM 1460 C CA . THR A 1 183 ? 15.234 2.592 -7.435 1.00 89.94 183 THR A CA 1
ATOM 1461 C C . THR A 1 183 ? 14.254 2.107 -6.367 1.00 89.94 183 THR A C 1
ATOM 1463 O O . THR A 1 183 ? 14.503 1.084 -5.729 1.00 89.94 183 THR A O 1
ATOM 1466 N N . THR A 1 184 ? 13.128 2.802 -6.190 1.00 92.19 184 THR A N 1
ATOM 1467 C CA . THR A 1 184 ? 12.065 2.434 -5.242 1.00 92.19 184 THR A CA 1
ATOM 1468 C C . THR A 1 184 ? 11.441 1.098 -5.623 1.00 92.19 184 THR A C 1
ATOM 1470 O O . THR A 1 184 ? 11.362 0.201 -4.783 1.00 92.19 184 THR A O 1
ATOM 1473 N N . LEU A 1 185 ? 11.066 0.935 -6.895 1.00 92.19 185 LEU A N 1
ATOM 1474 C CA . LEU A 1 185 ? 10.507 -0.310 -7.406 1.00 92.19 185 LEU A CA 1
ATOM 1475 C C . LEU A 1 185 ? 11.511 -1.462 -7.279 1.00 92.19 185 LEU A C 1
ATOM 1477 O O . LEU A 1 185 ? 11.165 -2.520 -6.760 1.00 92.19 185 LEU A O 1
ATOM 1481 N N . ASN A 1 186 ? 12.774 -1.243 -7.658 1.00 89.44 186 ASN A N 1
ATOM 1482 C CA . ASN A 1 186 ? 13.825 -2.250 -7.506 1.00 89.44 186 ASN A CA 1
ATOM 1483 C C . ASN A 1 186 ? 14.035 -2.648 -6.037 1.00 89.44 186 ASN A C 1
ATOM 1485 O O . ASN A 1 186 ? 14.147 -3.832 -5.732 1.00 89.44 186 ASN A O 1
ATOM 1489 N N . LYS A 1 187 ? 14.047 -1.680 -5.110 1.00 89.88 187 LYS A N 1
ATOM 1490 C CA . LYS A 1 187 ? 14.143 -1.958 -3.670 1.00 89.88 187 LYS A CA 1
ATOM 1491 C C . LYS A 1 187 ? 12.983 -2.840 -3.207 1.00 89.88 187 LYS A C 1
ATOM 1493 O O . LYS A 1 187 ? 13.215 -3.809 -2.498 1.00 89.88 187 LYS A O 1
ATOM 1498 N N . MET A 1 188 ? 11.757 -2.550 -3.641 1.00 90.75 188 MET A N 1
ATOM 1499 C CA . MET A 1 188 ? 10.594 -3.372 -3.303 1.00 90.75 188 MET A CA 1
ATOM 1500 C C . MET A 1 188 ? 10.711 -4.799 -3.842 1.00 90.75 188 MET A C 1
ATOM 1502 O O . MET A 1 188 ? 10.524 -5.741 -3.081 1.00 90.75 188 MET A O 1
ATOM 1506 N N . VAL A 1 189 ? 11.064 -4.961 -5.118 1.00 89.75 189 VAL A N 1
ATOM 1507 C CA . VAL A 1 189 ? 11.189 -6.282 -5.757 1.00 89.75 189 VAL A CA 1
ATOM 1508 C C . VAL A 1 189 ? 12.293 -7.122 -5.109 1.00 89.75 189 VAL A C 1
ATOM 1510 O O . VAL A 1 189 ? 12.099 -8.310 -4.879 1.00 89.75 189 VAL A O 1
ATOM 1513 N N . VAL A 1 190 ? 13.435 -6.517 -4.770 1.00 89.06 190 VAL A N 1
ATOM 1514 C CA . VAL A 1 190 ? 14.557 -7.230 -4.137 1.00 89.06 190 VAL A CA 1
ATOM 1515 C C . VAL A 1 190 ? 14.272 -7.560 -2.669 1.00 89.06 190 VAL A C 1
ATOM 1517 O O . VAL A 1 190 ? 14.681 -8.614 -2.188 1.00 89.06 190 VAL A O 1
ATOM 1520 N N . SER A 1 191 ? 13.593 -6.672 -1.936 1.00 90.31 191 SER A N 1
ATOM 1521 C CA . SER A 1 191 ? 13.322 -6.868 -0.505 1.00 90.31 191 SER A CA 1
ATOM 1522 C C . SER A 1 191 ? 12.117 -7.766 -0.208 1.00 90.31 191 SER A C 1
ATOM 1524 O O . SER A 1 191 ? 12.030 -8.280 0.903 1.00 90.31 191 SER A O 1
ATOM 1526 N N . LEU A 1 192 ? 11.204 -7.966 -1.164 1.00 91.81 192 LEU A N 1
ATOM 1527 C CA . LEU A 1 192 ? 9.977 -8.751 -0.985 1.00 91.81 192 LEU A CA 1
ATOM 1528 C C . LEU A 1 192 ? 10.018 -10.037 -1.836 1.00 91.81 192 LEU A C 1
ATOM 1530 O O . LEU A 1 192 ? 9.425 -10.085 -2.916 1.00 91.81 192 LEU A O 1
ATOM 1534 N N . PRO A 1 193 ? 10.698 -11.103 -1.373 1.00 88.31 193 PRO A N 1
ATOM 1535 C CA . PRO A 1 193 ? 10.964 -12.296 -2.184 1.00 88.31 193 PRO A CA 1
ATOM 1536 C C . PRO A 1 193 ? 9.720 -13.151 -2.464 1.00 88.31 193 PRO A C 1
ATOM 1538 O O . PRO A 1 193 ? 9.715 -13.944 -3.404 1.00 88.31 193 PRO A O 1
ATOM 1541 N N . HIS A 1 194 ? 8.675 -13.025 -1.643 1.00 91.56 194 HIS A N 1
ATOM 1542 C CA . HIS A 1 194 ? 7.438 -13.800 -1.761 1.00 91.56 194 HIS A CA 1
ATOM 1543 C C . HIS A 1 194 ? 6.319 -13.054 -2.499 1.00 91.56 194 HIS A C 1
ATOM 1545 O O . HIS A 1 194 ? 5.214 -13.589 -2.628 1.00 91.56 194 HIS A O 1
ATOM 1551 N N . MET A 1 195 ? 6.599 -11.850 -3.006 1.00 93.88 195 MET A N 1
ATOM 1552 C CA . MET A 1 195 ? 5.620 -11.021 -3.697 1.00 93.88 195 MET A CA 1
ATOM 1553 C C . MET A 1 195 ? 5.207 -11.668 -5.024 1.00 93.88 195 MET A C 1
ATOM 1555 O O . MET A 1 195 ? 6.033 -11.989 -5.873 1.00 93.88 195 MET A O 1
ATOM 1559 N N . THR A 1 196 ? 3.902 -11.857 -5.193 1.00 92.50 196 THR A N 1
ATOM 1560 C CA . THR A 1 196 ? 3.282 -12.480 -6.375 1.00 92.50 196 THR A CA 1
ATOM 1561 C C . THR A 1 196 ? 2.418 -11.500 -7.159 1.00 92.50 196 THR A C 1
ATOM 1563 O O . THR A 1 196 ? 2.329 -11.613 -8.376 1.00 92.50 196 THR A O 1
ATOM 1566 N N . HIS A 1 197 ? 1.799 -10.537 -6.472 1.00 93.19 197 HIS A N 1
ATOM 1567 C CA . HIS A 1 197 ? 0.937 -9.522 -7.066 1.00 93.19 197 HIS A CA 1
ATOM 1568 C C . HIS A 1 197 ? 1.371 -8.149 -6.560 1.00 93.19 197 HIS A C 1
ATOM 1570 O O . HIS A 1 197 ? 1.505 -7.940 -5.352 1.00 93.19 197 HIS A O 1
ATOM 1576 N N . LEU A 1 198 ? 1.592 -7.229 -7.493 1.00 95.00 198 LEU A N 1
ATOM 1577 C CA . LEU A 1 198 ? 1.943 -5.846 -7.216 1.00 95.00 198 LEU A CA 1
ATOM 1578 C C . LEU A 1 198 ? 1.077 -4.944 -8.093 1.00 95.00 198 LEU A C 1
ATOM 1580 O O . LEU A 1 198 ? 1.223 -4.971 -9.315 1.00 95.00 198 LEU A O 1
ATOM 1584 N N . ASP A 1 199 ? 0.213 -4.145 -7.472 1.00 94.25 199 ASP A N 1
ATOM 1585 C CA . ASP A 1 199 ? -0.518 -3.085 -8.164 1.00 94.25 199 ASP A CA 1
ATOM 1586 C C . ASP A 1 199 ? 0.152 -1.731 -7.905 1.00 94.25 199 ASP A C 1
ATOM 1588 O O . ASP A 1 199 ? 0.304 -1.277 -6.770 1.00 94.25 199 ASP A O 1
ATOM 1592 N N . ILE A 1 200 ? 0.607 -1.114 -8.992 1.00 94.25 200 ILE A N 1
ATOM 1593 C CA . ILE A 1 200 ? 1.256 0.204 -9.037 1.00 94.25 200 ILE A CA 1
ATOM 1594 C C . ILE A 1 200 ? 0.583 1.099 -10.081 1.00 94.25 200 ILE A C 1
ATOM 1596 O O . ILE A 1 200 ? 1.202 2.032 -10.608 1.00 94.25 200 ILE A O 1
ATOM 1600 N N . SER A 1 201 ? -0.662 0.784 -10.439 1.00 91.56 201 SER A N 1
ATOM 1601 C CA . SER A 1 201 ? -1.421 1.550 -11.417 1.00 91.56 201 SER A CA 1
ATOM 1602 C C . SER A 1 201 ? -1.548 3.014 -10.989 1.00 91.56 201 SER A C 1
ATOM 1604 O O . SER A 1 201 ? -1.593 3.357 -9.806 1.00 91.56 201 SER A O 1
ATOM 1606 N N . SER A 1 202 ? -1.499 3.899 -11.986 1.00 92.25 202 SER A N 1
ATOM 1607 C CA . SER A 1 202 ? -1.474 5.357 -11.803 1.00 92.25 202 SER A CA 1
ATOM 1608 C C . SER A 1 202 ? -0.319 5.892 -10.941 1.00 92.25 202 SER A C 1
ATOM 1610 O O . SER A 1 202 ? -0.422 6.986 -10.399 1.00 92.25 202 SER A O 1
ATOM 1612 N N . THR A 1 203 ? 0.813 5.189 -10.851 1.00 91.56 203 THR A N 1
ATOM 1613 C CA . THR A 1 203 ? 2.043 5.720 -10.231 1.00 91.56 203 THR A CA 1
ATOM 1614 C C . THR A 1 203 ? 3.132 5.987 -11.274 1.00 91.56 203 THR A C 1
ATOM 1616 O O . THR A 1 203 ? 3.035 5.567 -12.431 1.00 91.56 203 THR A O 1
ATOM 1619 N N . ASN A 1 204 ? 4.205 6.682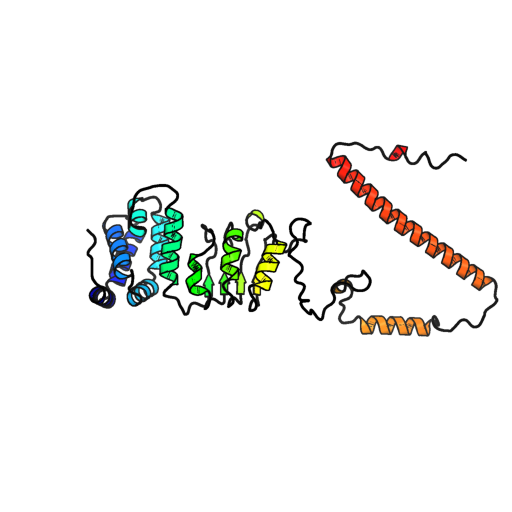 -10.884 1.00 92.50 204 ASN A N 1
ATOM 1620 C CA . ASN A 1 204 ? 5.404 6.823 -11.717 1.00 92.50 204 ASN A CA 1
ATOM 1621 C C . ASN A 1 204 ? 6.437 5.691 -11.517 1.00 92.50 204 ASN A C 1
ATOM 1623 O O . ASN A 1 204 ? 7.515 5.773 -12.090 1.00 92.50 204 ASN A O 1
ATOM 1627 N N . LEU A 1 205 ? 6.141 4.630 -10.753 1.00 90.44 205 LEU A N 1
ATOM 1628 C CA . LEU A 1 205 ? 7.118 3.582 -10.405 1.00 90.44 205 LEU A CA 1
ATOM 1629 C C . LEU A 1 205 ? 7.656 2.800 -11.617 1.00 90.44 205 LEU A C 1
ATOM 1631 O O . LEU A 1 205 ? 8.808 2.376 -11.609 1.00 90.44 205 LEU A O 1
ATOM 1635 N N . ALA A 1 206 ? 6.849 2.640 -12.669 1.00 87.75 206 ALA A N 1
ATOM 1636 C CA . ALA A 1 206 ? 7.216 1.921 -13.893 1.00 87.75 206 ALA A CA 1
ATOM 1637 C C . ALA A 1 206 ? 7.800 2.828 -15.002 1.00 87.75 206 ALA A C 1
ATOM 1639 O O . ALA A 1 206 ? 7.713 2.503 -16.187 1.00 87.75 206 ALA A O 1
ATOM 1640 N N . THR A 1 207 ? 8.355 3.999 -14.660 1.00 86.06 207 THR A N 1
ATOM 1641 C CA . THR A 1 207 ? 8.999 4.888 -15.645 1.00 86.06 207 THR A CA 1
ATOM 1642 C C . THR A 1 207 ? 10.381 4.393 -16.079 1.00 86.06 207 THR A C 1
ATOM 1644 O O . THR A 1 207 ? 11.003 3.573 -15.410 1.00 86.06 207 THR A O 1
ATOM 1647 N N . GLN A 1 208 ? 10.899 4.928 -17.189 1.00 80.38 208 GLN A N 1
ATOM 1648 C CA . GLN A 1 208 ? 12.256 4.616 -17.645 1.00 80.38 208 GLN A CA 1
ATOM 1649 C C . GLN A 1 208 ? 13.325 5.117 -16.651 1.00 80.38 208 GLN A C 1
ATOM 1651 O O . GLN A 1 208 ? 13.160 6.208 -16.095 1.00 80.38 208 GLN A O 1
ATOM 1656 N N . PRO A 1 209 ? 14.435 4.374 -16.461 1.00 79.94 209 PRO A N 1
ATOM 1657 C CA . PRO A 1 209 ? 15.546 4.805 -15.616 1.00 79.94 209 PRO A CA 1
ATOM 1658 C C . PRO A 1 209 ? 16.124 6.140 -16.079 1.00 79.94 209 PRO A C 1
ATOM 1660 O O . PRO A 1 209 ? 16.308 6.373 -17.276 1.00 79.94 209 PRO A O 1
ATOM 1663 N N . SER A 1 210 ? 16.464 7.001 -15.123 1.00 79.69 210 SER A N 1
ATOM 1664 C CA . SER A 1 210 ? 17.153 8.263 -15.395 1.00 79.69 210 SER A CA 1
ATOM 1665 C C . SER A 1 210 ? 18.607 8.190 -14.930 1.00 79.69 210 SER A C 1
ATOM 1667 O O . SER A 1 210 ? 18.991 7.313 -14.159 1.00 79.69 210 SER A O 1
ATOM 1669 N N . SER A 1 211 ? 19.448 9.132 -15.361 1.00 77.38 211 SER A N 1
ATOM 1670 C CA . SER A 1 211 ? 20.843 9.204 -14.901 1.00 77.38 211 SER A CA 1
ATOM 1671 C C . SER A 1 211 ? 20.976 9.407 -13.385 1.00 77.38 211 SER A C 1
ATOM 1673 O O . SER A 1 211 ? 22.011 9.058 -12.822 1.00 77.38 211 SER A O 1
ATOM 1675 N N . GLN A 1 212 ? 19.944 9.954 -12.735 1.00 78.12 212 GLN A N 1
ATOM 1676 C CA . GLN A 1 212 ? 19.879 10.198 -11.290 1.00 78.12 212 GLN A CA 1
ATOM 1677 C C . GLN A 1 212 ? 19.076 9.128 -10.528 1.00 78.12 212 GLN A C 1
ATOM 1679 O O . GLN A 1 212 ? 19.087 9.120 -9.301 1.00 78.12 212 GLN A O 1
ATOM 1684 N N . ASP A 1 213 ? 18.397 8.226 -11.239 1.00 81.31 213 ASP A N 1
ATOM 1685 C CA . ASP A 1 213 ? 17.579 7.149 -10.681 1.00 81.31 213 ASP A CA 1
ATOM 1686 C C . ASP A 1 213 ? 17.887 5.852 -11.426 1.00 81.31 213 ASP A C 1
ATOM 1688 O O . ASP A 1 213 ? 17.176 5.423 -12.338 1.00 81.31 213 ASP A O 1
ATOM 1692 N N . ASN A 1 214 ? 19.029 5.279 -11.058 1.00 75.44 214 ASN A N 1
ATOM 1693 C CA . ASN A 1 214 ? 19.505 4.016 -11.579 1.00 75.44 214 ASN A CA 1
ATOM 1694 C C . ASN A 1 214 ? 19.908 3.139 -10.389 1.00 75.44 214 ASN A C 1
ATOM 1696 O O . ASN A 1 214 ? 20.894 3.466 -9.713 1.00 75.44 214 ASN A O 1
ATOM 1700 N N . PRO A 1 215 ? 19.163 2.060 -10.096 1.00 74.06 215 PRO A N 1
ATOM 1701 C CA . PRO A 1 215 ? 19.502 1.190 -8.987 1.00 74.06 215 PRO A CA 1
ATOM 1702 C C . PRO A 1 215 ? 20.919 0.640 -9.164 1.00 74.06 215 PRO A C 1
ATOM 1704 O O . PRO A 1 215 ? 21.370 0.364 -10.279 1.00 74.06 215 PRO A O 1
ATOM 1707 N N . ALA A 1 216 ? 21.643 0.481 -8.052 1.00 65.62 216 ALA A N 1
ATOM 1708 C CA . ALA A 1 216 ? 22.951 -0.158 -8.080 1.00 65.62 216 ALA A CA 1
ATOM 1709 C C . ALA A 1 216 ? 22.801 -1.514 -8.777 1.00 65.62 216 ALA A C 1
ATOM 1711 O O . ALA A 1 216 ? 22.009 -2.342 -8.327 1.00 65.62 216 ALA A O 1
ATOM 1712 N N . ARG A 1 217 ? 23.523 -1.719 -9.891 1.00 57.44 217 ARG A N 1
ATOM 1713 C CA . ARG A 1 217 ? 23.511 -2.990 -10.624 1.00 57.44 217 ARG A CA 1
ATOM 1714 C C . ARG A 1 217 ? 23.809 -4.102 -9.627 1.00 57.44 217 ARG A C 1
ATOM 1716 O O . ARG A 1 217 ? 24.958 -4.239 -9.200 1.00 57.44 217 ARG A O 1
ATOM 1723 N N . TYR A 1 218 ? 22.790 -4.873 -9.252 1.00 48.62 218 TYR A N 1
ATOM 1724 C CA . TYR A 1 218 ? 23.008 -6.096 -8.505 1.00 48.62 218 TYR A CA 1
ATOM 1725 C C . TYR A 1 218 ? 23.889 -6.971 -9.399 1.00 48.62 218 TYR A C 1
ATOM 1727 O O . TYR A 1 218 ? 23.535 -7.320 -10.522 1.00 48.62 218 TYR A O 1
ATOM 1735 N N . ARG A 1 219 ? 25.124 -7.191 -8.944 1.00 42.25 219 ARG A N 1
ATOM 1736 C CA . ARG A 1 219 ? 26.122 -8.026 -9.625 1.00 42.25 219 ARG A CA 1
ATOM 1737 C C . ARG A 1 219 ? 25.802 -9.510 -9.514 1.00 42.25 219 ARG A C 1
ATOM 1739 O O . ARG A 1 219 ? 26.457 -10.314 -10.169 1.00 42.25 219 ARG A O 1
ATOM 1746 N N . GLU A 1 220 ? 24.807 -9.866 -8.716 1.00 43.41 220 GLU A N 1
ATOM 1747 C CA . GLU A 1 220 ? 24.124 -11.130 -8.893 1.00 43.41 220 GLU A CA 1
ATOM 1748 C C . GLU A 1 220 ? 23.212 -10.941 -10.089 1.00 43.41 220 GLU A C 1
ATOM 1750 O O . GLU A 1 220 ? 22.167 -10.301 -9.999 1.00 43.41 220 GLU A O 1
ATOM 1755 N N . SER A 1 221 ? 23.661 -11.454 -11.236 1.00 42.00 221 SER A N 1
ATOM 1756 C CA . SER A 1 221 ? 22.754 -11.874 -12.287 1.00 42.00 221 SER A CA 1
ATOM 1757 C C . SER A 1 221 ? 21.557 -12.528 -11.612 1.00 42.00 221 SER A C 1
ATOM 1759 O O . SER A 1 221 ? 21.654 -13.671 -11.163 1.00 42.00 221 SER A O 1
ATOM 1761 N N . VAL A 1 222 ? 20.420 -11.833 -11.572 1.00 43.03 222 VAL A N 1
ATOM 1762 C CA . VAL A 1 222 ? 19.166 -12.556 -11.687 1.00 43.03 222 VAL A CA 1
ATOM 1763 C C . VAL A 1 222 ? 19.374 -13.313 -12.982 1.00 43.03 222 VAL A C 1
ATOM 1765 O O . VAL A 1 222 ? 19.521 -12.714 -14.048 1.00 43.03 222 VAL A O 1
ATOM 1768 N N . ARG A 1 223 ? 19.603 -14.617 -12.862 1.00 44.53 223 ARG A N 1
ATOM 1769 C CA . ARG A 1 223 ? 19.738 -15.505 -14.002 1.00 44.53 223 ARG A CA 1
ATOM 1770 C C . ARG A 1 223 ? 18.322 -15.613 -14.553 1.00 44.53 223 ARG A C 1
ATOM 1772 O O . ARG A 1 223 ? 17.619 -16.581 -14.308 1.00 44.53 223 ARG A O 1
ATOM 1779 N N . THR A 1 224 ? 17.845 -14.535 -15.167 1.00 48.66 224 THR A N 1
ATOM 1780 C CA . THR A 1 224 ? 16.714 -14.621 -16.060 1.00 48.66 224 THR A CA 1
ATOM 1781 C C . THR A 1 224 ? 17.258 -15.426 -17.226 1.00 48.66 224 THR A C 1
ATOM 1783 O O . THR A 1 224 ? 18.211 -15.018 -17.888 1.00 48.66 224 THR A O 1
ATOM 1786 N N . ASP A 1 225 ? 16.679 -16.596 -17.474 1.00 55.25 225 ASP A N 1
ATOM 1787 C CA . ASP A 1 225 ? 16.977 -17.365 -18.689 1.00 55.25 225 ASP A CA 1
ATOM 1788 C C . ASP A 1 225 ? 16.534 -16.603 -19.959 1.00 55.25 225 ASP A C 1
ATOM 1790 O O . ASP A 1 225 ? 16.732 -17.058 -21.082 1.00 55.25 225 ASP A O 1
ATOM 1794 N N . ILE A 1 226 ? 15.937 -15.422 -19.779 1.00 56.88 226 ILE A N 1
ATOM 1795 C CA . ILE A 1 226 ? 15.426 -14.532 -20.808 1.00 56.88 226 ILE A CA 1
ATOM 1796 C C . ILE A 1 226 ? 16.428 -13.390 -20.982 1.00 56.88 226 ILE A C 1
ATOM 1798 O O . ILE A 1 226 ? 16.565 -12.522 -20.113 1.00 56.88 226 ILE A O 1
ATOM 1802 N N . CYS A 1 227 ? 17.143 -13.410 -22.106 1.00 57.91 227 CYS A N 1
ATOM 1803 C CA . CYS A 1 227 ? 17.979 -12.302 -22.550 1.00 57.91 227 CYS A CA 1
ATOM 1804 C C . CYS A 1 227 ? 17.101 -11.132 -23.011 1.00 57.91 227 CYS A C 1
ATOM 1806 O O . CYS A 1 227 ? 16.194 -11.318 -23.812 1.00 57.91 227 CYS A O 1
ATOM 1808 N N . GLU A 1 228 ? 17.399 -9.921 -22.546 1.00 63.44 228 GLU A N 1
ATOM 1809 C CA . GLU A 1 228 ? 16.694 -8.705 -22.972 1.00 63.44 228 GLU A CA 1
ATOM 1810 C C . GLU A 1 228 ? 17.238 -8.168 -24.307 1.00 63.44 228 GLU A C 1
ATOM 1812 O O . GLU A 1 228 ? 16.481 -7.692 -25.148 1.00 63.44 228 GLU A O 1
ATOM 1817 N N . ILE A 1 229 ? 18.553 -8.280 -24.534 1.00 72.31 229 ILE A N 1
ATOM 1818 C CA . ILE A 1 229 ? 19.222 -7.777 -25.740 1.00 72.31 229 ILE A CA 1
ATOM 1819 C C . ILE A 1 229 ? 20.128 -8.861 -26.324 1.00 72.31 229 ILE A C 1
ATOM 1821 O O . ILE A 1 229 ? 20.979 -9.408 -25.619 1.00 72.31 229 ILE A O 1
ATOM 1825 N N . TRP A 1 230 ? 19.996 -9.114 -27.625 1.00 70.00 230 TRP A N 1
ATOM 1826 C CA . TRP A 1 230 ? 20.875 -9.991 -28.396 1.00 70.00 230 TRP A CA 1
ATOM 1827 C C . TRP A 1 230 ? 21.353 -9.261 -29.659 1.00 70.00 230 TRP A C 1
ATOM 1829 O O . TRP A 1 230 ? 20.551 -8.686 -30.384 1.00 70.00 230 TRP A O 1
ATOM 1839 N N . GLU A 1 231 ? 22.673 -9.183 -29.864 1.00 76.25 231 GLU A N 1
ATOM 1840 C CA . GLU A 1 231 ? 23.319 -8.455 -30.979 1.00 76.25 231 GLU A CA 1
ATOM 1841 C C . GLU A 1 231 ? 22.822 -7.009 -31.218 1.00 76.25 231 GLU A C 1
ATOM 1843 O O . GLU A 1 231 ? 22.823 -6.499 -32.333 1.00 76.25 231 GLU A O 1
ATOM 1848 N N . GLY A 1 232 ? 22.427 -6.306 -30.150 1.00 76.56 232 GLY A N 1
ATOM 1849 C CA . GLY A 1 232 ? 21.924 -4.927 -30.236 1.00 76.56 232 GLY A CA 1
ATOM 1850 C C . GLY A 1 232 ? 20.432 -4.812 -30.569 1.00 76.56 232 GLY A C 1
ATOM 1851 O O . GLY A 1 232 ? 19.931 -3.697 -30.707 1.00 76.56 232 GLY A O 1
ATOM 1852 N N . HIS A 1 233 ? 19.724 -5.937 -30.638 1.00 64.19 233 HIS A N 1
ATOM 1853 C CA . HIS A 1 233 ? 18.282 -6.018 -30.828 1.00 64.19 233 HIS A CA 1
ATOM 1854 C C . HIS A 1 233 ? 17.578 -6.429 -29.533 1.00 64.19 233 HIS A C 1
ATOM 1856 O O . HIS A 1 233 ? 18.098 -7.246 -28.773 1.00 64.19 233 HIS A O 1
ATOM 1862 N N . ASN A 1 234 ? 16.400 -5.856 -29.274 1.00 75.19 234 ASN A N 1
ATOM 1863 C CA . ASN A 1 234 ? 15.571 -6.247 -28.138 1.00 75.19 234 ASN A CA 1
ATOM 1864 C C . ASN A 1 234 ? 14.886 -7.580 -28.448 1.00 75.19 234 ASN A C 1
ATOM 1866 O O . ASN A 1 234 ? 14.244 -7.717 -29.486 1.00 75.19 234 ASN A O 1
ATOM 1870 N N . PHE A 1 235 ? 15.000 -8.550 -27.547 1.00 78.19 235 PHE A N 1
ATOM 1871 C CA . PHE A 1 235 ? 14.413 -9.875 -27.729 1.00 78.19 235 PHE A CA 1
ATOM 1872 C C . PHE A 1 235 ? 12.876 -9.842 -27.761 1.00 78.19 235 PHE A C 1
ATOM 1874 O O . PHE A 1 235 ? 12.263 -10.630 -28.477 1.00 78.19 235 PHE A O 1
ATOM 1881 N N . ALA A 1 236 ? 12.245 -8.905 -27.039 1.00 78.12 236 ALA A N 1
ATOM 1882 C CA . ALA A 1 236 ? 10.785 -8.773 -26.975 1.00 78.12 236 ALA A CA 1
ATOM 1883 C C . ALA A 1 236 ? 10.139 -8.507 -28.346 1.00 78.12 236 ALA A C 1
ATOM 1885 O O . ALA A 1 236 ? 9.006 -8.926 -28.578 1.00 78.12 236 ALA A O 1
ATOM 1886 N N . ASP A 1 237 ? 10.875 -7.872 -29.263 1.00 77.88 237 ASP A N 1
ATOM 1887 C CA . ASP A 1 237 ? 10.406 -7.581 -30.620 1.00 77.88 237 ASP A CA 1
ATOM 1888 C C . ASP A 1 237 ? 10.272 -8.857 -31.481 1.00 77.88 237 ASP A C 1
ATOM 1890 O O . ASP A 1 237 ? 9.605 -8.833 -32.514 1.00 77.88 237 ASP A O 1
ATOM 1894 N N . PHE A 1 238 ? 10.878 -9.974 -31.054 1.00 76.69 238 PHE A N 1
ATOM 1895 C CA . PHE A 1 238 ? 10.931 -11.249 -31.785 1.00 76.69 238 PHE A CA 1
ATOM 1896 C C . PHE A 1 238 ? 10.121 -12.371 -31.115 1.00 76.69 238 PHE A C 1
ATOM 1898 O O . PHE A 1 238 ? 10.220 -13.533 -31.514 1.00 76.69 238 PHE A O 1
ATOM 1905 N N . VAL A 1 239 ? 9.313 -12.053 -30.099 1.00 79.25 239 VAL A N 1
ATOM 1906 C CA . VAL A 1 239 ? 8.455 -13.035 -29.420 1.00 79.25 239 VAL A CA 1
ATOM 1907 C C . VAL A 1 239 ? 7.184 -13.263 -30.243 1.00 79.25 239 VAL A C 1
ATOM 1909 O O . VAL A 1 239 ? 6.204 -12.533 -30.117 1.00 79.25 239 VAL A O 1
ATOM 1912 N N . ASP A 1 240 ? 7.196 -14.303 -31.075 1.00 84.06 240 ASP A N 1
ATOM 1913 C CA . ASP A 1 240 ? 6.047 -14.754 -31.867 1.00 84.06 240 ASP A CA 1
ATOM 1914 C C . ASP A 1 240 ? 5.876 -16.285 -31.720 1.00 84.06 240 ASP A C 1
ATOM 1916 O O . ASP A 1 240 ? 6.803 -17.032 -32.050 1.00 84.06 240 ASP A O 1
ATOM 1920 N N . PRO A 1 241 ? 4.717 -16.785 -31.232 1.00 82.75 241 PRO A N 1
ATOM 1921 C CA . PRO A 1 241 ? 4.454 -18.221 -31.075 1.00 82.75 241 PRO A CA 1
ATOM 1922 C C . PRO A 1 241 ? 4.583 -19.039 -32.368 1.00 82.75 241 PRO A C 1
ATOM 1924 O O . PRO A 1 241 ? 4.813 -20.245 -32.310 1.00 82.75 241 PRO A O 1
ATOM 1927 N N . GLU A 1 242 ? 4.434 -18.399 -33.529 1.00 88.06 242 GLU A N 1
ATOM 1928 C CA . GLU A 1 242 ? 4.481 -19.034 -34.849 1.00 88.06 242 GLU A CA 1
ATOM 1929 C C . GLU A 1 242 ? 5.795 -18.755 -35.596 1.00 88.06 242 GLU A C 1
ATOM 1931 O O . GLU A 1 242 ? 5.922 -19.117 -36.769 1.00 88.06 242 GLU A O 1
ATOM 1936 N N . ILE A 1 243 ? 6.793 -18.141 -34.942 1.00 85.31 243 ILE A N 1
ATOM 1937 C CA . ILE A 1 243 ? 8.036 -17.699 -35.596 1.00 85.31 243 ILE A CA 1
ATOM 1938 C C . ILE A 1 243 ? 8.740 -18.833 -36.347 1.00 85.31 243 ILE A C 1
ATOM 1940 O O . ILE A 1 243 ? 9.196 -18.640 -37.469 1.00 85.31 243 ILE A O 1
ATOM 1944 N N . GLN A 1 244 ? 8.755 -20.043 -35.776 1.00 81.75 244 GLN A N 1
ATOM 1945 C CA . GLN A 1 244 ? 9.375 -21.207 -36.410 1.00 81.75 244 GLN A CA 1
ATOM 1946 C C . GLN A 1 244 ? 8.671 -21.595 -37.711 1.00 81.75 244 GLN A C 1
ATOM 1948 O O . GLN A 1 244 ? 9.340 -21.879 -38.694 1.00 81.75 244 GLN A O 1
ATOM 1953 N N . GLN A 1 245 ? 7.334 -21.588 -37.742 1.00 89.88 245 GLN A N 1
ATOM 1954 C CA . GLN A 1 245 ? 6.578 -21.946 -38.947 1.00 89.88 245 GLN A CA 1
ATOM 1955 C C . GLN A 1 245 ? 6.727 -20.887 -40.039 1.00 89.88 245 GLN A C 1
ATOM 1957 O O . GLN A 1 245 ? 6.828 -21.231 -41.215 1.00 89.88 245 GLN A O 1
ATOM 1962 N N . LYS A 1 246 ? 6.756 -19.606 -39.652 1.00 85.69 246 LYS A N 1
ATOM 1963 C CA . LYS A 1 246 ? 6.963 -18.494 -40.587 1.00 85.69 246 LYS A CA 1
ATOM 1964 C C . LYS A 1 246 ? 8.347 -18.557 -41.229 1.00 85.69 246 LYS A C 1
ATOM 1966 O O . LYS A 1 246 ? 8.423 -18.493 -42.450 1.00 85.69 246 LYS A O 1
ATOM 1971 N N . LEU A 1 247 ? 9.393 -18.761 -40.424 1.00 84.44 247 LEU A N 1
ATOM 1972 C CA . LEU A 1 247 ? 10.766 -18.894 -40.916 1.00 84.44 247 LEU A CA 1
ATOM 1973 C C . LEU A 1 247 ? 10.931 -20.117 -41.825 1.00 84.44 247 LEU A C 1
ATOM 1975 O O . LEU A 1 247 ? 11.490 -19.983 -42.904 1.00 84.44 247 LEU A O 1
ATOM 1979 N N . LEU A 1 248 ? 10.381 -21.276 -41.444 1.00 84.69 248 LEU A N 1
ATOM 1980 C CA . LEU A 1 248 ? 10.484 -22.499 -42.251 1.00 84.69 248 LEU A CA 1
ATOM 1981 C C . LEU A 1 248 ? 9.819 -22.339 -43.626 1.00 84.69 248 LEU A C 1
ATOM 1983 O O . LEU A 1 248 ? 10.340 -22.793 -44.636 1.00 84.69 248 LEU A O 1
ATOM 1987 N N . LYS A 1 249 ? 8.657 -21.679 -43.659 1.00 88.94 249 LYS A N 1
ATOM 1988 C CA . LYS A 1 249 ? 7.926 -21.422 -44.901 1.00 88.94 249 LYS A CA 1
ATOM 1989 C C . LYS A 1 249 ? 8.653 -20.421 -45.797 1.00 88.94 249 LYS A C 1
ATOM 1991 O O . LYS A 1 249 ? 8.591 -20.536 -47.014 1.00 88.94 249 LYS A O 1
ATOM 1996 N N . GLU A 1 250 ? 9.290 -19.417 -45.204 1.00 84.81 250 GLU A N 1
ATOM 1997 C CA . GLU A 1 250 ? 10.120 -18.464 -45.939 1.00 84.81 250 GLU A CA 1
ATOM 1998 C C . GLU A 1 250 ? 11.371 -19.147 -46.511 1.00 84.81 250 GLU A C 1
ATOM 2000 O O . GLU A 1 250 ? 11.684 -18.943 -47.678 1.00 84.81 250 GLU A O 1
ATOM 2005 N N . GLU A 1 251 ? 12.019 -20.024 -45.741 1.00 81.00 251 GLU A N 1
ATOM 2006 C CA . GLU A 1 251 ? 13.175 -20.818 -46.176 1.00 81.00 251 GLU A CA 1
ATOM 2007 C C . GLU A 1 251 ? 12.823 -21.781 -47.324 1.00 81.00 251 GLU A C 1
ATOM 2009 O O . GLU A 1 251 ? 13.530 -21.807 -48.327 1.00 81.00 251 GLU A O 1
ATOM 2014 N N . GLU A 1 252 ? 11.683 -22.480 -47.254 1.00 85.69 252 GLU A N 1
ATOM 2015 C CA . GLU A 1 252 ? 11.194 -23.355 -48.336 1.00 85.69 252 GLU A CA 1
ATOM 2016 C C . GLU A 1 252 ? 10.943 -22.576 -49.640 1.00 85.69 252 GLU A C 1
ATOM 2018 O O . GLU A 1 252 ? 11.303 -23.035 -50.723 1.00 85.69 252 GLU A O 1
ATOM 2023 N N . LEU A 1 253 ? 10.384 -21.363 -49.545 1.00 85.62 253 LEU A N 1
ATOM 2024 C CA . LEU A 1 253 ? 10.193 -20.486 -50.706 1.00 85.62 253 LEU A CA 1
ATOM 2025 C C . LEU A 1 253 ? 11.524 -19.991 -51.287 1.00 85.62 253 LEU A C 1
ATOM 2027 O O . LEU A 1 253 ? 11.627 -19.829 -52.501 1.00 85.62 253 LEU A O 1
ATOM 2031 N N . LEU A 1 254 ? 12.530 -19.735 -50.444 1.00 76.75 254 LEU A N 1
ATOM 2032 C CA . LEU A 1 254 ? 13.872 -19.337 -50.882 1.00 76.75 254 LEU A CA 1
ATOM 2033 C C . LEU A 1 254 ? 14.607 -20.498 -51.570 1.00 76.75 254 LEU A C 1
ATOM 2035 O O . LEU A 1 254 ? 15.257 -20.283 -52.594 1.00 76.75 254 LEU A O 1
ATOM 2039 N N . GLU A 1 255 ? 14.468 -21.723 -51.059 1.00 79.44 255 GLU A N 1
ATOM 2040 C CA . GLU A 1 255 ? 14.983 -22.933 -51.709 1.00 79.44 255 GLU A CA 1
ATOM 2041 C C . GLU A 1 255 ? 14.276 -23.209 -53.045 1.00 79.44 255 GLU A C 1
ATOM 2043 O O . GLU A 1 255 ? 14.949 -23.467 -54.042 1.00 79.44 255 GLU A O 1
ATOM 2048 N N . GLU A 1 256 ? 12.944 -23.092 -53.109 1.00 82.06 256 GLU A N 1
ATOM 2049 C CA . GLU A 1 256 ? 12.173 -23.259 -54.353 1.00 82.06 256 GLU A CA 1
ATOM 2050 C C . GLU A 1 256 ? 12.515 -22.175 -55.391 1.00 82.06 256 GLU A C 1
ATOM 2052 O O . GLU A 1 256 ? 12.542 -22.440 -56.595 1.00 82.06 256 GLU A O 1
ATOM 2057 N N . ALA A 1 257 ? 12.828 -20.962 -54.930 1.00 79.50 257 ALA A N 1
ATOM 2058 C CA . ALA A 1 257 ? 13.312 -19.872 -55.772 1.00 79.50 257 ALA A CA 1
ATOM 2059 C C . ALA A 1 257 ? 14.774 -20.045 -56.228 1.00 79.50 257 ALA A C 1
ATOM 2061 O O . ALA A 1 257 ? 15.232 -19.266 -57.066 1.00 79.50 257 ALA A O 1
ATOM 2062 N N . GLY A 1 258 ? 15.495 -21.046 -55.711 1.00 71.94 258 GLY A N 1
ATOM 2063 C CA . GLY A 1 258 ? 16.873 -21.345 -56.093 1.00 71.94 258 GLY A CA 1
ATOM 2064 C C . GLY A 1 258 ? 17.923 -20.388 -55.515 1.00 71.94 258 GLY A C 1
ATOM 2065 O O . GLY A 1 258 ? 19.043 -20.369 -56.011 1.00 71.94 258 GLY A O 1
ATOM 2066 N N . GLU A 1 259 ? 17.617 -19.615 -54.463 1.00 68.94 259 GLU A N 1
ATOM 2067 C CA . GLU A 1 259 ? 18.559 -18.649 -53.846 1.00 68.94 259 GLU A CA 1
ATOM 2068 C C . GLU A 1 259 ? 19.815 -19.310 -53.238 1.00 68.94 259 GLU A C 1
ATOM 2070 O O . GLU A 1 259 ? 20.839 -18.656 -53.046 1.00 68.94 259 GLU A O 1
ATOM 2075 N N . TYR A 1 260 ? 19.762 -20.616 -52.953 1.00 66.81 260 TYR A N 1
ATOM 2076 C CA . TYR A 1 260 ? 20.894 -21.406 -52.451 1.00 66.81 260 TYR A CA 1
ATOM 2077 C C . TYR A 1 260 ? 21.554 -22.289 -53.517 1.00 66.81 260 TYR A C 1
ATOM 2079 O O . TYR A 1 260 ? 22.479 -23.043 -53.193 1.00 66.81 260 TYR A O 1
ATOM 2087 N N . GLU A 1 261 ? 21.120 -22.216 -54.781 1.00 71.44 261 GLU A N 1
ATOM 2088 C CA . GLU A 1 261 ? 21.894 -22.807 -55.867 1.00 71.44 261 GLU A CA 1
ATOM 2089 C C . GLU A 1 261 ? 23.199 -22.018 -55.976 1.00 71.44 261 GLU A C 1
ATOM 2091 O O . GLU A 1 261 ? 23.226 -20.880 -56.432 1.00 71.44 261 GLU A O 1
ATOM 2096 N N . SER A 1 262 ? 24.292 -22.610 -55.483 1.00 57.91 262 SER A N 1
ATOM 2097 C CA . SER A 1 262 ? 25.630 -22.044 -55.615 1.00 57.91 262 SER A CA 1
ATOM 2098 C C . SER A 1 262 ? 25.861 -21.726 -57.084 1.00 57.91 262 SER A C 1
ATOM 2100 O O . SER A 1 262 ? 25.905 -22.669 -57.880 1.00 57.91 262 SER A O 1
ATOM 2102 N N . ASP A 1 263 ? 25.970 -20.436 -57.411 1.00 58.84 263 ASP A N 1
ATOM 2103 C CA . ASP A 1 263 ? 26.183 -19.922 -58.760 1.00 58.84 263 ASP A CA 1
ATOM 2104 C C . ASP A 1 263 ? 27.084 -20.881 -59.554 1.00 58.84 263 ASP A C 1
ATOM 2106 O O . ASP A 1 263 ? 28.294 -20.970 -59.328 1.00 58.84 263 ASP A O 1
ATOM 2110 N N . LEU A 1 264 ? 26.499 -21.642 -60.484 1.00 51.78 264 LEU A N 1
ATOM 2111 C CA . LEU A 1 264 ? 27.274 -22.143 -61.607 1.00 51.78 264 LEU A CA 1
ATOM 2112 C C . LEU A 1 264 ? 27.772 -20.884 -62.305 1.00 51.78 264 LEU A C 1
ATOM 2114 O O . LEU A 1 264 ? 26.933 -20.100 -62.743 1.00 51.78 264 LEU A O 1
ATOM 2118 N N . ASP A 1 265 ? 29.094 -20.682 -62.352 1.00 50.09 265 ASP A N 1
ATOM 2119 C CA . ASP A 1 265 ? 29.758 -19.526 -62.966 1.00 50.09 265 ASP A CA 1
ATOM 2120 C C . ASP A 1 265 ? 29.107 -19.172 -64.317 1.00 50.09 265 ASP A C 1
ATOM 2122 O O . ASP A 1 265 ? 29.444 -19.713 -65.373 1.00 50.09 265 ASP A O 1
ATOM 2126 N N . SER A 1 266 ? 28.129 -18.267 -64.276 1.00 51.59 266 SER A N 1
ATOM 2127 C CA . SER A 1 266 ? 27.415 -17.786 -65.447 1.00 51.59 266 SER A CA 1
ATOM 2128 C C . SER A 1 266 ? 28.084 -16.491 -65.865 1.00 51.59 266 SER A C 1
ATOM 2130 O O . SER A 1 266 ? 27.734 -15.404 -65.408 1.00 51.59 266 SER A O 1
ATOM 2132 N N . ASP A 1 267 ? 29.054 -16.623 -66.762 1.00 55.41 267 ASP A N 1
ATOM 2133 C CA . ASP A 1 267 ? 29.839 -15.534 -67.348 1.00 55.41 267 ASP A CA 1
ATOM 2134 C C . ASP A 1 267 ? 29.048 -14.629 -68.323 1.00 55.41 267 ASP A C 1
ATOM 2136 O O . ASP A 1 267 ? 29.651 -13.890 -69.101 1.00 55.41 267 ASP A O 1
ATOM 2140 N N . ASP A 1 268 ? 27.712 -14.656 -68.298 1.00 67.94 268 ASP A N 1
ATOM 2141 C CA . ASP A 1 268 ? 26.888 -13.772 -69.125 1.00 67.94 268 ASP A CA 1
ATOM 2142 C C . ASP A 1 268 ? 26.890 -12.335 -68.561 1.00 67.94 268 ASP A C 1
ATOM 2144 O O . ASP A 1 268 ? 26.584 -12.092 -67.387 1.00 67.94 268 ASP A O 1
ATOM 2148 N N . GLU A 1 269 ? 27.268 -11.375 -69.410 1.00 74.31 269 GLU A N 1
ATOM 2149 C CA . GLU A 1 269 ? 27.392 -9.944 -69.099 1.00 74.31 269 GLU A CA 1
ATOM 2150 C C . GLU A 1 269 ? 26.095 -9.345 -68.536 1.00 74.31 269 GLU A C 1
ATOM 2152 O O . GLU A 1 269 ? 26.141 -8.447 -67.692 1.00 74.31 269 GLU A O 1
ATOM 2157 N N . GLU A 1 270 ? 24.930 -9.878 -68.921 1.00 71.06 270 GLU A N 1
ATOM 2158 C CA . GLU A 1 270 ? 23.642 -9.386 -68.422 1.00 71.06 270 GLU A CA 1
ATOM 2159 C C . GLU A 1 270 ? 23.492 -9.592 -66.900 1.00 71.06 270 GLU A C 1
ATOM 2161 O O . GLU A 1 270 ? 22.964 -8.730 -66.187 1.00 71.06 270 GLU A O 1
ATOM 2166 N N . THR A 1 271 ? 24.004 -10.705 -66.368 1.00 66.00 271 THR A N 1
ATOM 2167 C CA . THR A 1 271 ? 23.919 -11.030 -64.934 1.00 66.00 271 THR A CA 1
ATOM 2168 C C . THR A 1 271 ? 24.868 -10.155 -64.114 1.00 66.00 271 THR A C 1
ATOM 2170 O O . THR A 1 271 ? 24.498 -9.658 -63.044 1.00 66.00 271 THR A O 1
ATOM 2173 N N . LYS A 1 272 ? 26.062 -9.868 -64.649 1.00 70.94 272 LYS A N 1
ATOM 2174 C CA . LYS A 1 272 ? 27.034 -8.942 -64.038 1.00 70.94 272 LYS A CA 1
ATOM 2175 C C . LYS A 1 272 ? 26.484 -7.518 -63.974 1.00 70.94 272 LYS A C 1
ATOM 2177 O O . LYS A 1 272 ? 26.648 -6.833 -62.958 1.00 70.94 272 LYS A O 1
ATOM 2182 N N . GLU A 1 273 ? 25.777 -7.083 -65.015 1.00 77.81 273 GLU A N 1
ATOM 2183 C CA . GLU A 1 273 ? 25.151 -5.764 -65.041 1.00 77.81 273 GLU A CA 1
ATOM 2184 C C . GLU A 1 273 ? 24.017 -5.650 -64.010 1.00 77.81 273 GLU A C 1
ATOM 2186 O O . GLU A 1 273 ? 23.990 -4.693 -63.227 1.00 77.81 273 GLU A O 1
ATOM 2191 N N . LYS A 1 274 ? 23.135 -6.655 -63.919 1.00 75.00 274 LYS A N 1
ATOM 2192 C CA . LYS A 1 274 ? 22.056 -6.688 -62.914 1.00 75.00 274 LYS A CA 1
ATOM 2193 C C . LYS A 1 274 ? 22.596 -6.696 -61.482 1.00 75.00 274 LYS A C 1
ATOM 2195 O O . LYS A 1 274 ? 22.091 -5.955 -60.635 1.00 75.00 274 LYS A O 1
ATOM 2200 N N . MET A 1 275 ? 23.662 -7.451 -61.211 1.00 68.88 275 MET A N 1
ATOM 2201 C CA . MET A 1 275 ? 24.303 -7.478 -59.891 1.00 68.88 275 MET A CA 1
ATOM 2202 C C . MET A 1 275 ? 24.934 -6.120 -59.530 1.00 68.88 275 MET A C 1
ATOM 2204 O O . MET A 1 275 ? 24.792 -5.639 -58.402 1.00 68.88 275 MET A O 1
ATOM 2208 N N . SER A 1 276 ? 25.567 -5.449 -60.499 1.00 75.62 276 SER A N 1
ATOM 2209 C CA . SER A 1 276 ? 26.103 -4.091 -60.328 1.00 75.62 276 SER A CA 1
ATOM 2210 C C . SER A 1 276 ? 24.997 -3.074 -60.017 1.00 75.62 276 SER A C 1
ATOM 2212 O O . SER A 1 276 ? 25.131 -2.258 -59.099 1.00 75.62 276 SER A O 1
ATOM 2214 N N . GLN A 1 277 ? 23.863 -3.160 -60.716 1.00 74.19 277 GLN A N 1
ATOM 2215 C CA . GLN A 1 277 ? 22.703 -2.303 -60.464 1.00 74.19 277 GLN A CA 1
ATOM 2216 C C . GLN A 1 277 ? 22.098 -2.552 -59.072 1.00 74.19 277 GLN A C 1
ATOM 2218 O O . GLN A 1 277 ? 21.842 -1.596 -58.335 1.00 74.19 277 GLN A O 1
ATOM 2223 N N . ALA A 1 278 ? 21.957 -3.812 -58.649 1.00 74.50 278 ALA A N 1
ATOM 2224 C CA . ALA A 1 278 ? 21.467 -4.161 -57.313 1.00 74.50 278 ALA A CA 1
ATOM 2225 C C . ALA A 1 278 ? 22.372 -3.613 -56.190 1.00 74.50 278 ALA A C 1
ATOM 2227 O O . ALA A 1 278 ? 21.887 -3.092 -55.180 1.00 74.50 278 ALA A O 1
ATOM 2228 N N . LEU A 1 279 ? 23.696 -3.645 -56.378 1.00 75.81 279 LEU A N 1
ATOM 2229 C CA . LEU A 1 279 ? 24.660 -3.049 -55.445 1.00 75.81 279 LEU A CA 1
ATOM 2230 C C . LEU A 1 279 ? 24.514 -1.525 -55.345 1.00 75.81 279 LEU A C 1
ATOM 2232 O O . LEU A 1 279 ? 24.595 -0.963 -54.246 1.00 75.81 279 LEU A O 1
ATOM 2236 N N . GLN A 1 280 ? 24.271 -0.847 -56.468 1.00 79.38 280 GLN A N 1
ATOM 2237 C CA . GLN A 1 280 ? 24.023 0.596 -56.477 1.00 79.38 280 GLN A CA 1
ATOM 2238 C C . GLN A 1 280 ? 22.723 0.954 -55.750 1.00 79.38 280 GLN A C 1
ATOM 2240 O O . GLN A 1 280 ? 22.710 1.921 -54.983 1.00 79.38 280 GLN A O 1
ATOM 2245 N N . ILE A 1 281 ? 21.665 0.156 -55.925 1.00 80.00 281 ILE A N 1
ATOM 2246 C CA . ILE A 1 281 ? 20.386 0.334 -55.222 1.00 80.00 281 ILE A CA 1
ATOM 2247 C C . ILE A 1 281 ? 20.592 0.198 -53.712 1.00 80.00 281 ILE A C 1
ATOM 2249 O O . ILE A 1 281 ? 20.287 1.138 -52.979 1.00 80.00 281 ILE A O 1
ATOM 2253 N N . ARG A 1 282 ? 21.237 -0.880 -53.244 1.00 73.00 282 ARG A N 1
ATOM 2254 C CA . ARG A 1 282 ? 21.529 -1.081 -51.811 1.00 73.00 282 ARG A CA 1
ATOM 2255 C C . ARG A 1 282 ? 22.363 0.052 -51.212 1.00 73.00 282 ARG A C 1
ATOM 2257 O O . ARG A 1 282 ? 22.132 0.481 -50.080 1.00 73.00 282 ARG A O 1
ATOM 2264 N N . LYS A 1 283 ? 23.347 0.567 -51.959 1.00 79.62 283 LYS A N 1
ATOM 2265 C CA . LYS A 1 283 ? 24.163 1.709 -51.516 1.00 79.62 283 LYS A CA 1
ATOM 2266 C C . LYS A 1 283 ? 23.321 2.981 -51.392 1.00 79.62 283 LYS A C 1
ATOM 2268 O O . LYS A 1 283 ? 23.502 3.738 -50.438 1.00 79.62 283 LYS A O 1
ATOM 2273 N N . LYS A 1 284 ? 22.397 3.199 -52.329 1.00 80.94 284 LYS A N 1
ATOM 2274 C CA . LYS A 1 284 ? 21.488 4.348 -52.334 1.00 80.94 284 LYS A CA 1
ATOM 2275 C C . LYS A 1 284 ? 20.458 4.267 -51.207 1.00 80.94 284 LYS A C 1
ATOM 2277 O O . LYS A 1 284 ? 20.231 5.272 -50.543 1.00 80.94 284 LYS A O 1
ATOM 2282 N N . GLU A 1 285 ? 19.907 3.089 -50.934 1.00 75.81 285 GLU A N 1
ATOM 2283 C CA . GLU A 1 285 ? 18.996 2.855 -49.807 1.00 75.81 285 GLU A CA 1
ATOM 2284 C C . GLU A 1 285 ? 19.679 3.116 -48.465 1.00 75.81 285 GLU A C 1
ATOM 2286 O O . GLU A 1 285 ? 19.157 3.881 -47.657 1.00 75.81 285 GLU A O 1
ATOM 2291 N N . LYS A 1 286 ? 20.900 2.598 -48.256 1.00 76.62 286 LYS A N 1
ATOM 2292 C CA . LYS A 1 286 ? 21.683 2.899 -47.044 1.00 76.62 286 LYS A CA 1
ATOM 2293 C C . LYS A 1 286 ? 21.922 4.397 -46.865 1.00 76.62 286 LYS A C 1
ATOM 2295 O O . LYS A 1 286 ? 21.834 4.897 -45.744 1.00 76.62 286 LYS A O 1
ATOM 2300 N N . LEU A 1 287 ? 22.219 5.113 -47.952 1.00 74.62 287 LEU A N 1
ATOM 2301 C CA . LEU A 1 287 ? 22.416 6.562 -47.908 1.00 74.62 287 LEU A CA 1
ATOM 2302 C C . LEU A 1 287 ? 21.118 7.289 -47.526 1.00 74.62 287 LEU A C 1
ATOM 2304 O O . LEU A 1 287 ? 21.153 8.163 -46.665 1.00 74.62 287 LEU A O 1
ATOM 2308 N N . LEU A 1 288 ? 19.981 6.882 -48.098 1.00 74.44 288 LEU A N 1
ATOM 2309 C CA . LEU A 1 288 ? 18.656 7.427 -47.784 1.00 74.44 288 LEU A CA 1
ATOM 2310 C C . LEU A 1 288 ? 18.264 7.186 -46.320 1.00 74.44 288 LEU A C 1
ATOM 2312 O O . LEU A 1 288 ? 17.775 8.098 -45.655 1.00 74.44 288 LEU A O 1
ATOM 2316 N N . THR A 1 289 ? 18.512 5.992 -45.779 1.00 76.94 289 THR A N 1
ATOM 2317 C CA . THR A 1 289 ? 18.261 5.691 -44.361 1.00 76.94 289 THR A CA 1
ATOM 2318 C C . THR A 1 289 ? 19.141 6.544 -43.446 1.00 76.94 289 THR A C 1
ATOM 2320 O O . THR A 1 289 ? 18.668 7.069 -42.431 1.00 76.94 289 THR A O 1
ATOM 2323 N N . LEU A 1 290 ? 20.417 6.722 -43.803 1.00 74.06 290 LEU A N 1
ATOM 2324 C CA . LEU A 1 290 ? 21.343 7.555 -43.040 1.00 74.06 290 LEU A CA 1
ATOM 2325 C C . LEU A 1 290 ? 20.910 9.027 -43.071 1.00 74.06 290 LEU A C 1
ATOM 2327 O O . LEU A 1 290 ? 20.854 9.673 -42.027 1.00 74.06 290 LEU A O 1
ATOM 2331 N N . GLU A 1 291 ? 20.526 9.528 -44.245 1.00 76.00 291 GLU A N 1
ATOM 2332 C CA . GLU A 1 291 ? 19.997 10.878 -44.432 1.00 76.00 291 GLU A CA 1
ATOM 2333 C C . GLU A 1 291 ? 18.717 11.092 -43.615 1.00 76.00 291 GLU A C 1
ATOM 2335 O O . GLU A 1 291 ? 18.604 12.077 -42.885 1.00 76.00 291 GLU A O 1
ATOM 2340 N N . HIS A 1 292 ? 17.782 10.139 -43.646 1.00 74.69 292 HIS A N 1
ATOM 2341 C CA . HIS A 1 292 ? 16.564 10.202 -42.840 1.00 74.69 292 HIS A CA 1
ATOM 2342 C C . HIS A 1 292 ? 16.877 10.246 -41.337 1.00 74.69 292 HIS A C 1
ATOM 2344 O O . HIS A 1 292 ? 16.289 11.031 -40.590 1.00 74.69 292 HIS A O 1
ATOM 2350 N N . THR A 1 293 ? 17.859 9.461 -40.890 1.00 71.94 293 THR A N 1
ATOM 2351 C CA . THR A 1 293 ? 18.291 9.430 -39.486 1.00 71.94 293 THR A CA 1
ATOM 2352 C C . THR A 1 293 ? 18.939 10.747 -39.055 1.00 71.94 293 THR A C 1
ATOM 2354 O O . THR A 1 293 ? 18.667 11.240 -37.955 1.00 71.94 293 THR A O 1
ATOM 2357 N N . VAL A 1 294 ? 19.765 11.345 -39.918 1.00 74.88 294 VAL A N 1
ATOM 2358 C CA . VAL A 1 294 ? 20.387 12.657 -39.691 1.00 74.88 294 VAL A CA 1
ATOM 2359 C C . VAL A 1 294 ? 19.326 13.757 -39.663 1.00 74.88 294 VAL A C 1
ATOM 2361 O O . VAL A 1 294 ? 19.283 14.519 -38.700 1.00 74.88 294 VAL A O 1
ATOM 2364 N N . ASN A 1 295 ? 18.400 13.784 -40.622 1.00 71.75 295 ASN A N 1
ATOM 2365 C CA . ASN A 1 295 ? 17.309 14.761 -40.662 1.00 71.75 295 ASN A CA 1
ATOM 2366 C C . ASN A 1 295 ? 16.397 14.658 -39.429 1.00 71.75 295 ASN A C 1
ATOM 2368 O O . ASN A 1 295 ? 16.022 15.676 -38.853 1.00 71.75 295 ASN A O 1
ATOM 2372 N N . LYS A 1 296 ? 16.112 13.445 -38.935 1.00 71.62 296 LYS A N 1
ATOM 2373 C CA . LYS A 1 296 ? 15.353 13.233 -37.687 1.00 71.62 296 LYS A CA 1
ATOM 2374 C C . LYS A 1 296 ? 16.108 13.700 -36.434 1.00 71.62 296 LYS A C 1
ATOM 2376 O O . LYS A 1 296 ? 15.479 13.995 -35.416 1.00 71.62 296 LYS A O 1
ATOM 2381 N N . ARG A 1 297 ? 17.446 13.725 -36.452 1.00 70.81 297 ARG A N 1
ATOM 2382 C CA . ARG A 1 297 ? 18.261 14.321 -35.375 1.00 70.81 297 ARG A CA 1
ATOM 2383 C C . ARG A 1 297 ? 18.292 15.844 -35.481 1.00 70.81 297 ARG A C 1
ATOM 2385 O O . ARG A 1 297 ? 18.137 16.501 -34.459 1.00 70.81 297 ARG A O 1
ATOM 2392 N N . ILE A 1 298 ? 18.421 16.385 -36.692 1.00 71.62 298 ILE A N 1
ATOM 2393 C CA . ILE A 1 298 ? 18.383 17.830 -36.951 1.00 71.62 298 ILE A CA 1
ATOM 2394 C C . ILE A 1 298 ? 17.030 18.412 -36.526 1.00 71.62 298 ILE A C 1
ATOM 2396 O O . ILE A 1 298 ? 17.018 19.332 -35.722 1.00 71.62 298 ILE A O 1
ATOM 2400 N N . ALA A 1 299 ? 15.908 17.807 -36.924 1.00 69.00 299 ALA A N 1
ATOM 2401 C CA . ALA A 1 299 ? 14.572 18.272 -36.535 1.00 69.00 299 ALA A CA 1
ATOM 2402 C C . ALA A 1 299 ? 14.350 18.272 -35.007 1.00 69.00 299 ALA A C 1
ATOM 2404 O O . ALA A 1 299 ? 13.684 19.150 -34.466 1.00 69.00 299 ALA A O 1
ATOM 2405 N N . ARG A 1 300 ? 14.937 17.305 -34.285 1.00 68.62 300 ARG A N 1
ATOM 2406 C CA . ARG A 1 300 ? 14.897 17.269 -32.811 1.00 68.62 300 ARG A CA 1
ATOM 2407 C C . ARG A 1 300 ? 15.738 18.376 -32.173 1.00 68.62 300 ARG A C 1
ATOM 2409 O O . ARG A 1 300 ? 15.333 18.922 -31.153 1.00 68.62 300 ARG A O 1
ATOM 2416 N N . LEU A 1 301 ? 16.883 18.709 -32.768 1.00 66.69 301 LEU A N 1
ATOM 2417 C CA . LEU A 1 301 ? 17.721 19.827 -32.330 1.00 66.69 301 LEU A CA 1
ATOM 2418 C C . LEU A 1 301 ? 17.061 21.177 -32.635 1.00 66.69 301 LEU A C 1
ATOM 2420 O O . LEU A 1 301 ? 17.081 22.050 -31.778 1.00 66.69 301 LEU A O 1
ATOM 2424 N N . GLU A 1 302 ? 16.437 21.332 -33.805 1.00 65.44 302 GLU A N 1
ATOM 2425 C CA . GLU A 1 302 ? 15.661 22.526 -34.171 1.00 65.44 302 GLU A CA 1
ATOM 2426 C C . GLU A 1 302 ? 14.495 22.749 -33.195 1.00 65.44 302 GLU A C 1
ATOM 2428 O O . GLU A 1 302 ? 14.319 23.861 -32.703 1.00 65.44 302 GLU A O 1
ATOM 2433 N N . HIS A 1 303 ? 13.759 21.690 -32.832 1.00 65.12 303 HIS A N 1
ATOM 2434 C CA . HIS A 1 303 ? 12.695 21.769 -31.825 1.00 65.12 303 HIS A CA 1
ATOM 2435 C C . HIS A 1 303 ? 13.232 22.185 -30.445 1.00 65.12 303 HIS A C 1
ATOM 2437 O O . HIS A 1 303 ? 12.701 23.104 -29.828 1.00 65.12 303 HIS A O 1
ATOM 2443 N N . GLY A 1 304 ? 14.318 21.558 -29.975 1.00 63.97 304 GLY A N 1
ATOM 2444 C CA . GLY A 1 304 ? 14.919 21.889 -28.677 1.00 63.97 304 GLY A CA 1
ATOM 2445 C C . GLY A 1 304 ? 15.548 23.289 -28.614 1.00 63.97 304 GLY A C 1
ATOM 2446 O O . GLY A 1 304 ? 15.556 23.915 -27.559 1.00 63.97 304 GLY A O 1
ATOM 2447 N N . LEU A 1 305 ? 16.061 23.810 -29.733 1.00 63.66 305 LEU A N 1
ATOM 2448 C CA . LEU A 1 305 ? 16.618 25.168 -29.820 1.00 63.66 305 LEU A CA 1
ATOM 2449 C C . LEU A 1 305 ? 15.519 26.238 -29.941 1.00 63.66 305 LEU A C 1
ATOM 2451 O O . LEU A 1 305 ? 15.670 27.323 -29.376 1.00 63.66 305 LEU A O 1
ATOM 2455 N N . GLY A 1 306 ? 14.392 25.911 -30.583 1.00 62.44 306 GLY A N 1
ATOM 2456 C CA . GLY A 1 306 ? 13.203 26.764 -30.638 1.00 62.44 306 GLY A CA 1
ATOM 2457 C C . GLY A 1 306 ? 12.538 26.967 -29.271 1.00 62.44 306 GLY A C 1
ATOM 2458 O O . GLY A 1 306 ? 12.141 28.084 -28.948 1.00 62.44 306 GLY A O 1
ATOM 2459 N N . GLU A 1 307 ? 12.500 25.934 -28.422 1.00 63.66 307 GLU A N 1
ATOM 2460 C CA . GLU A 1 307 ? 12.010 26.041 -27.033 1.00 63.66 307 GLU A CA 1
ATOM 2461 C C . GLU A 1 307 ? 12.878 26.964 -26.157 1.00 63.66 307 GLU A C 1
ATOM 2463 O O . GLU A 1 307 ? 12.378 27.580 -25.217 1.00 63.66 307 GLU A O 1
ATOM 2468 N N . MET A 1 308 ? 14.162 27.124 -26.497 1.00 61.91 308 MET A N 1
ATOM 2469 C CA . MET A 1 308 ? 15.083 28.067 -25.845 1.00 61.91 308 MET A CA 1
ATOM 2470 C C . MET A 1 308 ? 15.067 29.476 -26.470 1.00 61.91 308 MET A C 1
ATOM 2472 O O . MET A 1 308 ? 15.875 30.325 -26.093 1.00 61.91 308 MET A O 1
ATOM 2476 N N . GLY A 1 309 ? 14.151 29.748 -27.409 1.00 55.34 309 GLY A N 1
ATOM 2477 C CA . GLY A 1 309 ? 13.963 31.068 -28.019 1.00 55.34 309 GLY A CA 1
ATOM 2478 C C . GLY A 1 309 ? 15.022 31.456 -29.058 1.00 55.34 309 GLY A C 1
ATOM 2479 O O . GLY A 1 309 ? 15.162 32.639 -29.368 1.00 55.34 309 GLY A O 1
ATOM 2480 N N . VAL A 1 310 ? 15.776 30.488 -29.591 1.00 58.88 310 VAL A N 1
ATOM 2481 C CA . VAL A 1 310 ? 16.781 30.712 -30.640 1.00 58.88 310 VAL A CA 1
ATOM 2482 C C . VAL A 1 310 ? 16.181 30.347 -31.999 1.00 58.88 310 VAL A C 1
ATOM 2484 O O . VAL A 1 310 ? 15.958 29.174 -32.286 1.00 58.88 310 VAL A O 1
ATOM 2487 N N . ASP A 1 311 ? 15.934 31.347 -32.848 1.00 57.75 311 ASP A N 1
ATOM 2488 C CA . ASP A 1 311 ? 15.388 31.146 -34.197 1.00 57.75 311 ASP A CA 1
ATOM 2489 C C . ASP A 1 311 ? 16.522 30.826 -35.192 1.00 57.75 311 ASP A C 1
ATOM 2491 O O . ASP A 1 311 ? 17.398 31.659 -35.450 1.00 57.75 311 ASP A O 1
ATOM 2495 N N . ILE A 1 312 ? 16.554 29.596 -35.717 1.00 60.81 312 ILE A N 1
ATOM 2496 C CA . ILE A 1 312 ? 17.571 29.130 -36.672 1.00 60.81 312 ILE A CA 1
ATOM 2497 C C . ILE A 1 312 ? 16.908 28.933 -38.036 1.00 60.81 312 ILE A C 1
ATOM 2499 O O . ILE A 1 312 ? 16.263 27.920 -38.292 1.00 60.81 312 ILE A O 1
ATOM 2503 N N . ASP A 1 313 ? 17.116 29.879 -38.951 1.00 56.47 313 ASP A N 1
ATOM 2504 C CA . ASP A 1 313 ? 16.639 29.770 -40.333 1.00 56.47 313 ASP A CA 1
ATOM 2505 C C . ASP A 1 313 ? 17.562 28.847 -41.161 1.00 56.47 313 ASP A C 1
ATOM 2507 O O . ASP A 1 313 ? 18.520 29.277 -41.818 1.00 56.47 313 ASP A O 1
ATOM 2511 N N . THR A 1 314 ? 17.292 27.538 -41.124 1.00 56.72 314 THR A N 1
ATOM 2512 C CA . THR A 1 314 ? 18.100 26.496 -41.786 1.00 56.72 314 THR A CA 1
ATOM 2513 C C . THR A 1 314 ? 18.024 26.512 -43.318 1.00 56.72 314 THR A C 1
ATOM 2515 O O . THR A 1 314 ? 18.803 25.826 -43.990 1.00 56.72 314 THR A O 1
ATOM 2518 N N . LYS A 1 315 ? 17.193 27.377 -43.922 1.00 51.69 315 LYS A N 1
ATOM 2519 C CA . LYS A 1 315 ? 17.156 27.567 -45.385 1.00 51.69 315 LYS A CA 1
ATOM 2520 C C . LYS A 1 315 ? 18.415 28.230 -45.953 1.00 51.69 315 LYS A C 1
ATOM 2522 O O . LYS A 1 315 ? 18.686 28.057 -47.141 1.00 51.69 315 LYS A O 1
ATOM 2527 N N . LYS A 1 316 ? 19.231 28.921 -45.145 1.00 50.12 316 LYS A N 1
ATOM 2528 C CA . LYS A 1 316 ? 20.489 29.539 -45.618 1.00 50.12 316 LYS A CA 1
ATOM 2529 C C . LYS A 1 316 ? 21.670 28.571 -45.748 1.00 50.12 316 LYS A C 1
ATOM 2531 O O . LYS A 1 316 ? 22.598 28.873 -46.493 1.00 50.12 316 LYS A O 1
ATOM 2536 N N . MET A 1 317 ? 21.642 27.403 -45.100 1.00 50.94 317 MET A N 1
ATOM 2537 C CA . MET A 1 317 ? 22.776 26.461 -45.138 1.00 50.94 317 MET A CA 1
ATOM 2538 C C . MET A 1 317 ? 22.784 25.545 -46.373 1.00 50.94 317 MET A C 1
ATOM 2540 O O . MET A 1 317 ? 23.834 25.015 -46.728 1.00 50.94 317 MET A O 1
ATOM 2544 N N . LYS A 1 318 ? 21.655 25.401 -47.086 1.00 49.44 318 LYS A N 1
ATOM 2545 C CA . LYS A 1 318 ? 21.578 24.582 -48.314 1.00 49.44 318 LYS A CA 1
ATOM 2546 C C . LYS A 1 318 ? 22.320 25.178 -49.520 1.00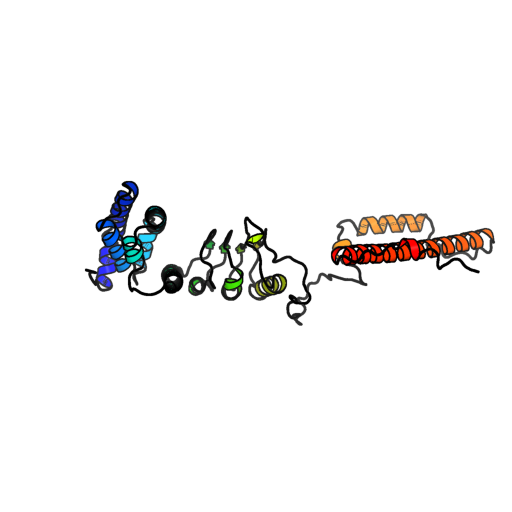 49.44 318 LYS A C 1
ATOM 2548 O O . LYS A 1 318 ? 22.623 24.443 -50.451 1.00 49.44 318 LYS A O 1
ATOM 2553 N N . ASN A 1 319 ? 22.673 26.466 -49.496 1.00 47.44 319 ASN A N 1
ATOM 2554 C CA . ASN A 1 319 ? 23.345 27.138 -50.620 1.00 47.44 319 ASN A CA 1
ATOM 2555 C C . ASN A 1 319 ? 24.886 27.100 -50.569 1.00 47.44 319 ASN A C 1
ATOM 2557 O O . ASN A 1 319 ? 25.528 27.756 -51.382 1.00 47.44 319 ASN A O 1
ATOM 2561 N N . LEU A 1 320 ? 25.495 26.336 -49.654 1.00 49.53 320 LEU A N 1
ATOM 2562 C CA . LEU A 1 320 ? 26.961 26.217 -49.548 1.00 49.53 320 LEU A CA 1
ATOM 2563 C C . LEU A 1 320 ? 27.543 24.920 -50.140 1.00 49.53 320 LEU A C 1
ATOM 2565 O O . LEU A 1 320 ? 28.754 24.738 -50.106 1.00 49.53 320 LEU A O 1
ATOM 2569 N N . GLN A 1 321 ? 26.721 24.037 -50.720 1.00 50.03 321 GLN A N 1
ATOM 2570 C CA . GLN A 1 321 ? 27.183 22.796 -51.375 1.00 50.03 321 GLN A CA 1
ATOM 2571 C C . GLN A 1 321 ? 27.122 22.844 -52.911 1.00 50.03 321 GLN A C 1
ATOM 2573 O O . GLN A 1 321 ? 27.091 21.811 -53.572 1.00 50.03 321 GLN A O 1
ATOM 2578 N N . GLY A 1 322 ? 27.113 24.044 -53.492 1.00 50.56 322 GLY A N 1
ATOM 2579 C CA . GLY A 1 322 ? 27.077 24.226 -54.940 1.00 50.56 322 GLY A CA 1
ATOM 2580 C C . GLY A 1 322 ? 27.875 25.438 -55.396 1.00 50.56 322 GLY A C 1
ATOM 2581 O O . GLY A 1 322 ? 27.287 26.414 -55.849 1.00 50.56 322 GLY A O 1
ATOM 2582 N N . GLN A 1 323 ? 29.201 25.376 -55.296 1.00 34.91 323 GLN A N 1
ATOM 2583 C CA . GLN A 1 323 ? 30.088 26.117 -56.196 1.00 34.91 323 GLN A CA 1
ATOM 2584 C C . GLN A 1 323 ? 31.199 25.167 -56.675 1.00 34.91 323 GLN A C 1
ATOM 2586 O O . GLN A 1 323 ? 31.636 24.340 -55.873 1.00 34.91 323 GLN A O 1
ATOM 2591 N N . PRO A 1 324 ? 31.555 25.214 -57.975 1.00 44.09 324 PRO A N 1
ATOM 2592 C CA . PRO A 1 324 ? 32.447 24.250 -58.621 1.00 44.09 324 PRO A CA 1
ATOM 2593 C C . PRO A 1 324 ? 33.883 24.272 -58.096 1.00 44.09 324 PRO A C 1
ATOM 2595 O O . PRO A 1 324 ? 34.330 25.343 -57.622 1.00 44.09 324 PRO A O 1
#

Organism: Caenorhabditis remanei (NCBI:txid31234)

Foldseek 3Di:
DQDQDDDVVLLVCLVVCVLLVLLVVLLVCLVVLHDDVSNLVSLLSLCNSVVVHPNSLVSCVVSVVVVSVVSCCVSPVVPPSSVCSNQDDDDDDPPVVLVSVLVVLLRSCLVVQQDAEDEPECVARDAQSVSCQSCLAHHAYYAHEQYAPCLRNLVVNLSSQNHAYYENAYPALVRQEHPQLQQSLVSNCVSHVNHNYYHSHSHCNPPDADPVRDHDPPPPPPPPVDDQDDPNDGVVVVDDPCNVVVVVVVVVVCVVVVVVVPDPPDVDPVVVVVVVVVVVVVVVVVVVVVVVVVVVVVVVVCVVVVVVVDDDPCVVVVPPPDDD

pLDDT: mean 72.68, std 15.0, range [29.7, 95.88]

Radius of gyration: 34.83 Å; chains: 1; bounding box: 62×54×107 Å

Secondary structure (DSSP, 8-state):
------HHHHHHHHHTTHHHHHHHHHHHHHHTT---HHHHHHHHHHHHHHTT-HHHHHHHHHTTHHHHHHHHHHHHTT-HHHHHHHS------TTHHHHHHHHHHHHHHTT-TT--EEE-TT-S--S--GGGGGGTTT--EEE-TT-TTTTTTHHHHTT-TT--EEE---S-TTT---SSHHHHHHHHHHH-TT--EEE-TTSSTTSPPBTTB-----SS----SS-SEETTEEGGGG--TTHHHHHHHHHHHHHHTTTTS-------HHHHHHHHHHHHHHHHHHHHHHHHHHHHHHHHHHHHHHHTT----GGGGGGGS---